Protein AF-A0A815GHF3-F1 (afdb_monomer_lite)

Foldseek 3Di:
DFDDDPDDFAAAPPPRDGGGWGADPVVRGIHDPVVVVVVVVVVVVVVVVVVVVVVVVVVVVVVCVVCVCPVPVNVVVVVLVVVLVVLVVVVVVVVVVVVVVVLVVLVVVLVVLVVVLVVVVVVCVVVVDDDPVNVVVSVVSVVVSVVCNVPPPPDDDDDDPDDPRDDDADDDDDPDDDDDDDDDDPDPDRPPPDDPPPPPDDDDDDDD

Organism: NCBI:txid392033

Sequence (208 aa):
MATITPNDRGKCFACNKEKLIYSCEGCSKKFCLKDLTEHRQQLSKQFEEIENDRNELHQTLVEQKQDLKKFSLIQQVDKWEEDSIQKIKQTAEECRQILIEHKNKHFIEIEKKLSQLTEQLKEIRQENEFNEIDLEQMKTTLATLAEELVQPPDIKIEQDSTSFINKISIFVSSASGDQAKDTPNIVGGRMQVTNIDSTQKWITKNEW

Structure (mmCIF, N/CA/C/O backbone):
data_AF-A0A815GHF3-F1
#
_entry.id   AF-A0A815GHF3-F1
#
loop_
_atom_site.group_PDB
_atom_site.id
_atom_site.type_symbol
_atom_site.label_atom_id
_atom_site.label_alt_id
_atom_site.label_comp_id
_atom_site.label_asym_id
_atom_site.label_entity_id
_atom_site.label_seq_id
_atom_site.pdbx_PDB_ins_code
_atom_site.Cartn_x
_atom_site.Cartn_y
_atom_site.Cartn_z
_atom_site.occupancy
_atom_site.B_iso_or_equiv
_atom_site.auth_seq_id
_atom_site.auth_comp_id
_atom_site.auth_asym_id
_atom_site.auth_atom_id
_atom_site.pdbx_PDB_model_num
ATOM 1 N N . MET A 1 1 ? 32.832 -2.916 -55.429 1.00 37.59 1 MET A N 1
ATOM 2 C CA . MET A 1 1 ? 33.999 -3.492 -56.135 1.00 37.59 1 MET A CA 1
ATOM 3 C C . MET A 1 1 ? 34.818 -2.334 -56.681 1.00 37.59 1 MET A C 1
ATOM 5 O O . MET A 1 1 ? 34.206 -1.402 -57.172 1.00 37.59 1 MET A O 1
ATOM 9 N N . ALA A 1 2 ? 36.146 -2.334 -56.541 1.00 36.69 2 ALA A N 1
ATOM 10 C CA . ALA A 1 2 ? 36.980 -1.243 -57.052 1.00 36.69 2 ALA A CA 1
ATOM 11 C C . ALA A 1 2 ? 37.165 -1.399 -58.569 1.00 36.69 2 ALA A C 1
ATOM 13 O O . ALA A 1 2 ? 37.797 -2.350 -59.023 1.00 36.69 2 ALA A O 1
ATOM 14 N N . THR A 1 3 ? 36.585 -0.495 -59.349 1.00 42.69 3 THR A N 1
ATOM 15 C CA . THR A 1 3 ? 36.800 -0.383 -60.794 1.00 42.69 3 THR A CA 1
ATOM 16 C C . THR A 1 3 ? 38.161 0.262 -61.060 1.00 42.69 3 THR A C 1
ATOM 18 O O . THR A 1 3 ? 38.497 1.307 -60.507 1.00 42.69 3 THR A O 1
ATOM 21 N N . ILE A 1 4 ? 38.977 -0.395 -61.888 1.00 49.16 4 ILE A N 1
ATOM 22 C CA . ILE A 1 4 ? 40.301 0.086 -62.290 1.00 49.16 4 ILE A CA 1
ATOM 23 C C . ILE A 1 4 ? 40.125 0.927 -63.556 1.00 49.16 4 ILE A C 1
ATOM 25 O O . ILE A 1 4 ? 39.904 0.378 -64.632 1.00 49.16 4 ILE A O 1
ATOM 29 N N . THR A 1 5 ? 40.258 2.246 -63.447 1.00 49.91 5 THR A N 1
ATOM 30 C CA . THR A 1 5 ? 40.578 3.110 -64.590 1.00 49.91 5 THR A CA 1
ATOM 31 C C . THR A 1 5 ? 42.071 3.441 -64.527 1.00 49.91 5 THR A C 1
ATOM 33 O O . THR A 1 5 ? 42.507 4.191 -63.652 1.00 49.91 5 THR A O 1
ATOM 36 N N . PRO A 1 6 ? 42.909 2.842 -65.391 1.00 53.69 6 PRO A N 1
ATOM 37 C CA . PRO A 1 6 ? 44.318 3.173 -65.427 1.00 53.69 6 PRO A CA 1
ATOM 38 C C . PRO A 1 6 ? 44.493 4.512 -66.150 1.00 53.69 6 PRO A C 1
ATOM 40 O O . PRO A 1 6 ? 44.015 4.674 -67.271 1.00 53.69 6 PRO A O 1
ATOM 43 N N . ASN A 1 7 ? 45.253 5.409 -65.512 1.00 54.56 7 ASN A N 1
ATOM 44 C CA . ASN A 1 7 ? 45.991 6.533 -66.107 1.00 54.56 7 ASN A CA 1
ATOM 45 C C . ASN A 1 7 ? 45.530 7.977 -65.809 1.00 54.56 7 ASN A C 1
ATOM 47 O O . ASN A 1 7 ? 45.616 8.824 -66.688 1.00 54.56 7 ASN A O 1
ATOM 51 N N . ASP A 1 8 ? 45.195 8.293 -64.554 1.00 61.72 8 ASP A N 1
ATOM 52 C CA . ASP A 1 8 ? 45.329 9.665 -64.037 1.00 61.72 8 ASP A CA 1
ATOM 53 C C . ASP A 1 8 ? 46.332 9.666 -62.880 1.00 61.72 8 ASP A C 1
ATOM 55 O O . ASP A 1 8 ? 46.066 9.146 -61.794 1.00 61.72 8 ASP A O 1
ATOM 59 N N . ARG A 1 9 ? 47.524 10.226 -63.102 1.00 69.94 9 ARG A N 1
ATOM 60 C CA . ARG A 1 9 ? 48.374 10.646 -61.983 1.00 69.94 9 ARG A CA 1
ATOM 61 C C . ARG A 1 9 ? 47.738 11.891 -61.378 1.00 69.94 9 ARG A C 1
ATOM 63 O O . ARG A 1 9 ? 47.349 12.800 -62.099 1.00 69.94 9 ARG A O 1
ATOM 70 N N . GLY A 1 10 ? 47.636 11.940 -60.059 1.00 80.12 10 GLY A N 1
ATOM 71 C CA . GLY A 1 10 ? 47.128 13.123 -59.381 1.00 80.12 10 GLY A CA 1
ATOM 72 C C . GLY A 1 10 ? 47.446 13.113 -57.897 1.00 80.12 10 GLY A C 1
ATOM 73 O O . GLY A 1 10 ? 48.124 12.218 -57.387 1.00 80.12 10 GLY A O 1
ATOM 74 N N . LYS A 1 11 ? 46.989 14.147 -57.193 1.00 88.19 11 LYS A N 1
ATOM 75 C CA . LYS A 1 11 ? 47.278 14.319 -55.767 1.00 88.19 11 LYS A CA 1
ATOM 76 C C . LYS A 1 11 ? 46.405 13.398 -54.918 1.00 88.19 11 LYS A C 1
ATOM 78 O O . LYS A 1 11 ? 45.182 13.402 -55.035 1.00 88.19 11 LYS A O 1
ATOM 83 N N . CYS A 1 12 ? 47.042 12.627 -54.040 1.00 90.38 12 CYS A N 1
ATOM 84 C CA . CYS A 1 12 ? 46.345 11.849 -53.019 1.00 90.38 12 CYS A CA 1
ATOM 85 C C . CYS A 1 12 ? 45.707 12.768 -51.965 1.00 90.38 12 CYS A C 1
ATOM 87 O O . CYS A 1 12 ? 46.387 13.642 -51.435 1.00 90.38 12 CYS A O 1
ATOM 89 N N . PHE A 1 13 ? 44.451 12.512 -51.588 1.00 90.31 13 PHE A N 1
ATOM 90 C CA . PHE A 1 13 ? 43.750 13.257 -50.537 1.00 90.31 13 PHE A CA 1
ATOM 91 C C . PHE A 1 13 ? 44.449 13.191 -49.165 1.00 90.31 13 PHE A C 1
ATOM 93 O O . PHE A 1 13 ? 44.455 14.179 -48.441 1.00 90.31 13 PHE A O 1
ATOM 100 N N . ALA A 1 14 ? 45.045 12.050 -48.802 1.00 90.69 14 ALA A N 1
ATOM 101 C CA . ALA A 1 14 ? 45.634 11.849 -47.475 1.00 90.69 14 ALA A CA 1
ATOM 102 C C . ALA A 1 14 ? 47.070 12.391 -47.356 1.00 90.69 14 ALA A C 1
ATOM 104 O O . ALA A 1 14 ? 47.380 13.110 -46.412 1.00 90.69 14 ALA A O 1
ATOM 105 N N . CYS A 1 15 ? 47.955 12.066 -48.308 1.00 91.69 15 CYS A N 1
ATOM 106 C CA . CYS A 1 15 ? 49.373 12.445 -48.226 1.00 91.69 15 CYS A CA 1
ATOM 107 C C . CYS A 1 15 ? 49.787 13.610 -49.141 1.00 91.69 15 CYS A C 1
ATOM 109 O O . CYS A 1 15 ? 50.952 14.006 -49.115 1.00 91.69 15 CYS A O 1
ATOM 111 N N . ASN A 1 16 ? 48.876 14.131 -49.975 1.00 88.44 16 ASN A N 1
ATOM 112 C CA . ASN A 1 16 ? 49.082 15.245 -50.915 1.00 88.44 16 ASN A CA 1
ATOM 113 C C . ASN A 1 16 ? 50.210 15.050 -51.954 1.00 88.44 16 ASN A C 1
ATOM 115 O O . ASN A 1 16 ? 50.622 15.993 -52.629 1.00 88.44 16 ASN A O 1
ATOM 119 N N . LYS A 1 17 ? 50.721 13.821 -52.101 1.00 88.19 17 LYS A N 1
ATOM 120 C CA . LYS A 1 17 ? 51.753 13.469 -53.087 1.00 88.19 17 LYS A CA 1
ATOM 121 C C . LYS A 1 17 ? 51.110 13.0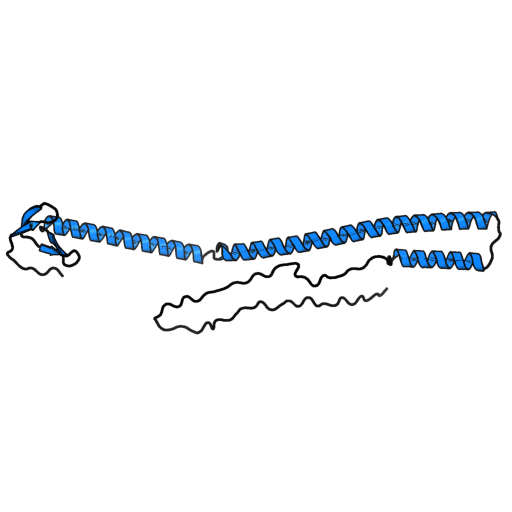87 -54.415 1.00 88.19 17 LYS A C 1
ATOM 123 O O . LYS A 1 17 ? 50.071 12.426 -54.435 1.00 88.19 17 LYS A O 1
ATOM 128 N N . GLU A 1 18 ? 51.761 13.467 -55.507 1.00 85.94 18 GLU A N 1
ATOM 129 C CA . GLU A 1 18 ? 51.344 13.119 -56.861 1.00 85.94 18 GLU A CA 1
ATOM 130 C C . GLU A 1 18 ? 51.757 11.683 -57.195 1.00 85.94 18 GLU A C 1
ATOM 132 O O . GLU A 1 18 ? 52.941 11.341 -57.207 1.00 85.94 18 GLU A O 1
ATOM 137 N N . LYS A 1 19 ? 50.765 10.809 -57.366 1.00 85.69 19 LYS A N 1
ATOM 138 C CA . LYS A 1 19 ? 50.938 9.362 -57.549 1.00 85.69 19 LYS A CA 1
ATOM 139 C C . LYS A 1 19 ? 49.813 8.809 -58.423 1.00 85.69 19 LYS A C 1
ATOM 141 O O . LYS A 1 19 ? 48.901 9.536 -58.807 1.00 85.69 19 LYS A O 1
ATOM 146 N N . LEU A 1 20 ? 49.860 7.508 -58.708 1.00 86.06 20 LEU A N 1
ATOM 147 C CA . LEU A 1 20 ? 48.687 6.793 -59.203 1.00 86.06 20 LEU A CA 1
ATOM 148 C C . LEU A 1 20 ? 47.592 6.832 -58.127 1.00 86.06 20 LEU A C 1
ATOM 150 O O . LEU A 1 20 ? 47.840 6.440 -56.979 1.00 86.06 20 LEU A O 1
ATOM 154 N N . ILE A 1 21 ? 46.420 7.337 -58.502 1.00 88.00 21 ILE A N 1
ATOM 155 C CA . ILE A 1 21 ? 45.286 7.532 -57.602 1.00 88.00 21 ILE A CA 1
ATOM 156 C C . ILE A 1 21 ? 44.130 6.598 -57.944 1.00 88.00 21 ILE A C 1
ATOM 158 O O . ILE A 1 21 ? 43.898 6.256 -59.097 1.00 88.00 21 ILE A O 1
ATOM 162 N N . TYR A 1 22 ? 43.390 6.229 -56.909 1.00 86.94 22 TYR A N 1
ATOM 163 C CA . TYR A 1 22 ? 42.218 5.370 -56.944 1.00 86.94 22 TYR A CA 1
ATOM 164 C C . TYR A 1 22 ? 41.067 6.103 -56.258 1.00 86.94 22 TYR A C 1
ATOM 166 O O . TYR A 1 22 ? 41.265 6.711 -55.202 1.00 86.94 22 TYR A O 1
ATOM 174 N N . SER A 1 23 ? 39.872 6.066 -56.836 1.00 86.62 23 SER A N 1
ATOM 175 C CA . SER A 1 23 ? 38.677 6.681 -56.254 1.00 86.62 23 SER A CA 1
ATOM 176 C C . SER A 1 23 ? 37.970 5.730 -55.293 1.00 86.62 23 SER A C 1
ATOM 178 O O . SER A 1 23 ? 37.685 4.585 -55.637 1.00 86.62 23 SER A O 1
ATOM 180 N N . CYS A 1 24 ? 37.640 6.223 -54.102 1.00 90.19 24 CYS A N 1
ATOM 181 C CA . CYS A 1 24 ? 36.675 5.585 -53.216 1.00 90.19 24 CYS A CA 1
ATOM 182 C C . CYS A 1 24 ? 35.296 6.193 -53.486 1.00 90.19 24 CYS A C 1
ATOM 184 O O . CYS A 1 24 ? 35.089 7.373 -53.210 1.00 90.19 24 CYS A O 1
ATOM 186 N N . GLU A 1 25 ? 34.358 5.404 -54.008 1.00 88.81 25 GLU A N 1
ATOM 187 C CA . GLU A 1 25 ? 32.991 5.867 -54.298 1.00 88.81 25 GLU A CA 1
ATOM 188 C C . GLU A 1 25 ? 32.247 6.278 -53.019 1.00 88.81 25 GLU A C 1
ATOM 190 O O . GLU A 1 25 ? 31.563 7.297 -53.003 1.00 88.81 25 GLU A O 1
ATOM 195 N N . GLY A 1 26 ? 32.463 5.554 -51.913 1.00 88.44 26 GLY A N 1
ATOM 196 C CA . GLY A 1 26 ? 31.756 5.789 -50.649 1.00 88.44 26 GLY A CA 1
ATOM 197 C C . GLY A 1 26 ? 32.031 7.154 -50.011 1.00 88.44 26 GLY A C 1
ATOM 198 O O . GLY A 1 26 ? 31.123 7.758 -49.455 1.00 88.44 26 GLY A O 1
ATOM 199 N N . CYS A 1 27 ? 33.260 7.675 -50.111 1.00 90.75 27 CYS A N 1
ATOM 200 C CA . CYS A 1 27 ? 33.592 9.017 -49.613 1.00 90.75 27 CYS A CA 1
ATOM 201 C C . CYS A 1 27 ? 33.931 10.025 -50.721 1.00 90.75 27 CYS A C 1
ATOM 203 O O . CYS A 1 27 ? 34.321 11.151 -50.417 1.00 90.75 27 CYS A O 1
ATOM 205 N N . SER A 1 28 ? 33.807 9.625 -51.994 1.00 90.69 28 SER A N 1
ATOM 206 C CA . SER A 1 28 ? 34.117 10.426 -53.190 1.00 90.69 28 SER A CA 1
ATOM 207 C C . SER A 1 28 ? 35.530 11.043 -53.216 1.00 90.69 28 SER A C 1
ATOM 209 O O . SER A 1 28 ? 35.778 12.033 -53.905 1.00 90.69 28 SER A O 1
ATOM 211 N N . LYS A 1 29 ? 36.488 10.465 -52.480 1.00 90.06 29 LYS A N 1
ATOM 212 C CA . LYS A 1 29 ? 37.885 10.934 -52.393 1.00 90.06 29 LYS A CA 1
ATOM 213 C C . LYS A 1 29 ? 38.823 10.049 -53.210 1.00 90.06 29 LYS A C 1
ATOM 215 O O . LYS A 1 29 ? 38.569 8.859 -53.400 1.00 90.06 29 LYS A O 1
ATOM 220 N N . LYS A 1 30 ? 39.937 10.630 -53.671 1.00 91.06 30 LYS A N 1
ATOM 221 C CA . LYS A 1 30 ? 40.984 9.929 -54.431 1.00 91.06 30 LYS A CA 1
ATOM 222 C C . LYS A 1 30 ? 42.228 9.698 -53.564 1.00 91.06 30 LYS A C 1
ATOM 224 O O . LYS A 1 30 ? 42.745 10.639 -52.962 1.00 91.06 30 LYS A O 1
ATOM 229 N N . PHE A 1 31 ? 42.730 8.468 -53.519 1.00 91.25 31 PHE A N 1
ATOM 230 C CA . PHE A 1 31 ? 43.847 8.051 -52.664 1.00 91.25 31 PHE A CA 1
ATOM 231 C C . PHE A 1 31 ? 44.943 7.348 -53.464 1.00 91.25 31 PHE A C 1
ATOM 233 O O . PHE A 1 31 ? 44.660 6.704 -54.468 1.00 91.25 31 PHE A O 1
ATOM 240 N N . CYS A 1 32 ? 46.194 7.405 -53.003 1.00 92.69 32 CYS A N 1
ATOM 241 C CA . CYS A 1 32 ? 47.208 6.461 -53.476 1.00 92.69 32 CYS A CA 1
ATOM 242 C C . CYS A 1 32 ? 46.966 5.072 -52.856 1.00 92.69 32 CYS A C 1
ATOM 244 O O . CYS A 1 32 ? 46.301 4.967 -51.829 1.00 92.69 32 CYS A O 1
ATOM 246 N N . LEU A 1 33 ? 47.521 4.005 -53.441 1.00 89.19 33 LEU A N 1
ATOM 247 C CA . LEU A 1 33 ? 47.250 2.621 -53.009 1.00 89.19 33 LEU A CA 1
ATOM 248 C C . LEU A 1 33 ? 47.473 2.376 -51.501 1.00 89.19 33 LEU A C 1
ATOM 250 O O . LEU A 1 33 ? 46.677 1.687 -50.864 1.00 89.19 33 LEU A O 1
ATOM 254 N N . LYS A 1 34 ? 48.533 2.963 -50.924 1.00 92.44 34 LYS A N 1
ATOM 255 C CA . LYS A 1 34 ? 48.845 2.850 -49.489 1.00 92.44 34 LYS A CA 1
ATOM 256 C C . LYS A 1 34 ? 47.739 3.471 -48.635 1.00 92.44 34 LYS A C 1
ATOM 258 O O . LYS A 1 34 ? 47.156 2.790 -47.801 1.00 92.44 34 LYS A O 1
ATOM 263 N N . ASP A 1 35 ? 47.411 4.730 -48.906 1.00 92.12 35 ASP A N 1
ATOM 264 C CA . ASP A 1 35 ? 46.433 5.479 -48.113 1.00 92.12 35 ASP A CA 1
ATOM 265 C C . ASP A 1 35 ? 45.001 4.959 -48.340 1.00 92.12 35 ASP A C 1
ATOM 267 O O . ASP A 1 35 ? 44.169 5.034 -47.442 1.00 92.12 35 ASP A O 1
ATOM 271 N N . LEU A 1 36 ? 44.707 4.373 -49.511 1.00 90.75 36 LEU A N 1
ATOM 272 C CA . LEU A 1 36 ? 43.450 3.654 -49.752 1.00 90.75 36 LEU A CA 1
ATOM 273 C C . LEU A 1 36 ? 43.338 2.406 -48.864 1.00 90.75 36 LEU A C 1
ATOM 275 O O . LEU A 1 36 ? 42.264 2.101 -48.349 1.00 90.75 36 LEU A O 1
ATOM 279 N N . THR A 1 37 ? 44.446 1.684 -48.690 1.00 92.25 37 THR A N 1
ATOM 280 C CA . THR A 1 37 ? 44.506 0.499 -47.826 1.00 92.25 37 THR A CA 1
ATOM 281 C C . THR A 1 37 ? 44.316 0.894 -46.364 1.00 92.25 37 THR A C 1
ATOM 283 O O . THR A 1 37 ? 43.510 0.276 -45.675 1.00 92.25 37 THR A O 1
ATOM 286 N N . GLU A 1 38 ? 44.973 1.967 -45.914 1.00 94.38 38 GLU A N 1
ATOM 287 C CA . GLU A 1 38 ? 44.778 2.527 -44.569 1.00 94.38 38 GLU A CA 1
ATOM 288 C C . GLU A 1 38 ? 43.333 3.015 -44.363 1.00 94.38 38 GLU A C 1
ATOM 290 O O . GLU A 1 38 ? 42.716 2.705 -43.347 1.00 94.38 38 GLU A O 1
ATOM 295 N N . HIS A 1 39 ? 42.737 3.690 -45.354 1.00 92.75 39 HIS A N 1
ATOM 296 C CA . HIS A 1 39 ? 41.325 4.085 -45.319 1.00 92.75 39 HIS A CA 1
ATOM 297 C C . HIS A 1 39 ? 40.394 2.876 -45.147 1.00 92.75 39 HIS A C 1
ATOM 299 O O . HIS A 1 39 ? 39.489 2.905 -44.315 1.00 92.75 39 HIS A O 1
ATOM 305 N N . ARG A 1 40 ? 40.637 1.786 -45.886 1.00 92.25 40 ARG A N 1
ATOM 306 C CA . ARG A 1 40 ? 39.865 0.543 -45.757 1.00 92.25 40 ARG A CA 1
ATOM 307 C C . ARG A 1 40 ? 40.065 -0.131 -44.398 1.00 92.25 40 ARG A C 1
ATOM 309 O O . ARG A 1 40 ? 39.103 -0.651 -43.846 1.00 92.25 40 ARG A O 1
ATOM 316 N N . GLN A 1 41 ? 41.280 -0.109 -43.851 1.00 95.38 41 GLN A N 1
ATOM 317 C CA . GLN A 1 41 ? 41.546 -0.606 -42.498 1.00 95.38 41 GLN A CA 1
ATOM 318 C C . GLN A 1 41 ? 40.785 0.205 -41.445 1.00 95.38 41 GLN A C 1
ATOM 320 O O . GLN A 1 41 ? 40.221 -0.382 -40.528 1.00 95.38 41 GLN A O 1
ATOM 325 N N . GLN A 1 42 ? 40.706 1.530 -41.595 1.00 95.06 42 GLN A N 1
ATOM 326 C CA . GLN A 1 42 ? 39.917 2.368 -40.694 1.00 95.06 42 GLN A CA 1
ATOM 327 C C . GLN A 1 42 ? 38.419 2.039 -40.761 1.00 95.06 42 GLN A C 1
ATOM 329 O O . GLN A 1 42 ? 37.768 1.985 -39.724 1.00 95.06 42 GLN A O 1
ATOM 334 N N . LEU A 1 43 ? 37.881 1.775 -41.957 1.00 94.56 43 LEU A N 1
ATOM 335 C CA . LEU A 1 43 ? 36.495 1.318 -42.113 1.00 94.56 43 LEU A CA 1
ATOM 336 C C . LEU A 1 43 ? 36.259 -0.050 -41.455 1.00 94.56 43 LEU A C 1
ATOM 338 O O . LEU A 1 43 ? 35.213 -0.249 -40.851 1.00 94.56 43 LEU A O 1
ATOM 342 N N . SER A 1 44 ? 37.227 -0.972 -41.533 1.00 95.31 44 SER A N 1
ATOM 343 C CA . SER A 1 44 ? 37.152 -2.268 -40.836 1.00 95.31 44 SER A CA 1
ATOM 344 C C . SER A 1 44 ? 37.052 -2.081 -39.324 1.00 95.31 44 SER A C 1
ATOM 346 O O . SER A 1 44 ? 36.179 -2.666 -38.699 1.00 95.31 44 SER A O 1
ATOM 348 N N . LYS A 1 45 ? 37.883 -1.200 -38.753 1.00 96.75 45 LYS A N 1
ATOM 349 C CA . LYS A 1 45 ? 37.842 -0.886 -37.317 1.00 96.75 45 LYS A CA 1
ATOM 350 C C . LYS A 1 45 ? 36.499 -0.298 -36.891 1.00 96.75 45 LYS A C 1
ATOM 352 O O . LYS A 1 45 ? 35.937 -0.740 -35.902 1.00 96.75 45 LYS A O 1
ATOM 357 N N . GLN A 1 46 ? 35.958 0.647 -37.662 1.00 96.38 46 GLN A N 1
ATOM 358 C CA . GLN A 1 46 ? 34.630 1.212 -37.385 1.00 96.38 46 GLN A CA 1
ATOM 359 C C . GLN A 1 46 ? 33.525 0.151 -37.452 1.00 96.38 46 GLN A C 1
ATOM 361 O O . GLN A 1 46 ? 32.554 0.217 -36.709 1.00 96.38 46 GLN A O 1
ATOM 366 N N . PHE A 1 47 ? 33.653 -0.829 -38.345 1.00 95.88 47 PHE A N 1
ATOM 367 C CA . PHE A 1 47 ? 32.695 -1.926 -38.425 1.00 95.88 47 PHE A CA 1
ATOM 368 C C . PHE A 1 47 ? 32.787 -2.854 -37.206 1.00 95.88 47 PHE A C 1
ATOM 370 O O . PHE A 1 47 ? 31.759 -3.194 -36.632 1.00 95.88 47 PHE A O 1
ATOM 377 N N . GLU A 1 48 ? 34.001 -3.197 -36.769 1.00 97.69 48 GLU A N 1
ATOM 378 C CA . GLU A 1 48 ? 34.235 -3.964 -35.536 1.00 97.69 48 GLU A CA 1
ATOM 379 C C . GLU A 1 48 ? 33.690 -3.230 -34.294 1.00 97.69 48 GLU A C 1
ATOM 381 O O . GLU A 1 48 ? 33.104 -3.856 -33.413 1.00 97.69 48 GLU A O 1
ATOM 386 N N . GLU A 1 49 ? 33.821 -1.899 -34.231 1.00 97.31 49 GLU A N 1
ATOM 387 C CA . GLU A 1 49 ? 33.198 -1.065 -33.189 1.00 97.31 49 GLU A CA 1
ATOM 388 C C . GLU A 1 49 ? 31.667 -1.216 -33.194 1.00 97.31 49 GLU A C 1
ATOM 390 O O . GLU A 1 49 ? 31.082 -1.508 -32.155 1.00 97.31 49 GLU A O 1
ATOM 395 N N . ILE A 1 50 ? 31.021 -1.142 -34.365 1.00 97.19 50 ILE A N 1
ATOM 396 C CA . ILE A 1 50 ? 29.567 -1.356 -34.494 1.00 97.19 50 ILE A CA 1
ATOM 397 C C . ILE A 1 50 ? 29.161 -2.773 -34.055 1.00 97.19 50 ILE A C 1
ATOM 399 O O . ILE A 1 50 ? 28.115 -2.957 -33.426 1.00 97.19 50 ILE A O 1
ATOM 403 N N . GLU A 1 51 ? 29.957 -3.795 -34.380 1.00 97.81 51 GLU A N 1
ATOM 404 C CA . GLU A 1 51 ? 29.697 -5.169 -33.934 1.00 97.81 51 GLU A CA 1
ATOM 405 C C . GLU A 1 51 ? 29.776 -5.298 -32.409 1.00 97.81 51 GLU A C 1
ATOM 407 O O . GLU A 1 51 ? 28.934 -5.975 -31.809 1.00 97.81 51 GLU A O 1
ATOM 412 N N . ASN A 1 52 ? 30.741 -4.623 -31.783 1.00 97.50 52 ASN A N 1
ATOM 413 C CA . ASN A 1 52 ? 30.886 -4.584 -30.332 1.00 97.50 52 ASN A CA 1
ATOM 414 C C . ASN A 1 52 ? 29.721 -3.845 -29.664 1.00 97.50 52 ASN A C 1
ATOM 416 O O . ASN A 1 52 ? 29.104 -4.415 -28.762 1.00 97.50 52 ASN A O 1
ATOM 420 N N . ASP A 1 53 ? 29.342 -2.664 -30.160 1.00 96.62 53 ASP A N 1
ATOM 421 C CA . ASP A 1 53 ? 28.192 -1.897 -29.660 1.00 96.62 53 ASP A CA 1
ATOM 422 C C . ASP A 1 53 ? 26.899 -2.727 -29.734 1.00 96.62 53 ASP A C 1
ATOM 424 O O . ASP A 1 53 ? 26.092 -2.773 -28.801 1.00 96.62 53 ASP A O 1
ATOM 428 N N . ARG A 1 54 ? 26.708 -3.460 -30.839 1.00 97.56 54 ARG A N 1
ATOM 429 C CA . ARG A 1 54 ? 25.573 -4.376 -31.012 1.00 97.56 54 ARG A CA 1
ATOM 430 C C . ARG A 1 54 ? 25.594 -5.508 -29.982 1.00 97.56 54 ARG A C 1
ATOM 432 O O . ARG A 1 54 ? 24.535 -5.887 -29.474 1.00 97.56 54 ARG A O 1
ATOM 439 N N . ASN A 1 55 ? 26.764 -6.081 -29.702 1.00 96.81 55 ASN A N 1
ATOM 440 C CA . ASN A 1 55 ? 26.916 -7.149 -28.713 1.00 96.81 55 ASN A CA 1
ATOM 441 C C . ASN A 1 55 ? 26.602 -6.646 -27.299 1.00 96.81 55 ASN A C 1
ATOM 443 O O . ASN A 1 55 ? 25.870 -7.319 -26.573 1.00 96.81 55 ASN A O 1
ATOM 447 N N . GLU A 1 56 ? 27.087 -5.459 -26.934 1.00 96.75 56 GLU A N 1
ATOM 448 C CA . GLU A 1 56 ? 26.812 -4.821 -25.643 1.00 96.75 56 GLU A CA 1
ATOM 449 C C . GLU A 1 56 ? 25.317 -4.519 -25.469 1.00 96.75 56 GLU A C 1
ATOM 451 O O . GLU A 1 56 ? 24.717 -4.856 -24.441 1.00 96.75 56 GLU A O 1
ATOM 456 N N . LEU A 1 57 ? 24.673 -3.976 -26.507 1.00 95.69 57 LEU A N 1
ATOM 457 C CA . LEU A 1 57 ? 23.233 -3.727 -26.494 1.00 95.69 57 LEU A CA 1
ATOM 458 C C . LEU A 1 57 ? 22.434 -5.029 -26.344 1.00 95.69 57 LEU A C 1
ATOM 460 O O . LEU A 1 57 ? 21.469 -5.089 -25.578 1.00 95.69 57 LEU A O 1
ATOM 464 N N . HIS A 1 58 ? 22.829 -6.086 -27.056 1.00 94.44 58 HIS A N 1
ATOM 465 C CA . HIS A 1 58 ? 22.183 -7.391 -26.944 1.00 94.44 58 HIS A CA 1
ATOM 466 C C . HIS A 1 58 ? 22.349 -7.989 -25.541 1.00 94.44 58 HIS A C 1
ATOM 468 O O . HIS A 1 58 ? 21.389 -8.525 -24.989 1.00 94.44 58 HIS A O 1
ATOM 474 N N . GLN A 1 59 ? 23.538 -7.877 -24.950 1.00 93.00 59 GLN A N 1
ATOM 475 C CA . GLN A 1 59 ? 23.794 -8.331 -23.587 1.00 93.00 59 GLN A CA 1
ATOM 476 C C . GLN A 1 59 ? 22.913 -7.576 -22.581 1.00 93.00 59 GLN A C 1
ATOM 478 O O . GLN A 1 59 ? 22.200 -8.205 -21.799 1.00 93.00 59 GLN A O 1
ATOM 483 N N . THR A 1 60 ? 22.852 -6.246 -22.689 1.00 89.19 60 THR A N 1
ATOM 484 C CA . THR A 1 60 ? 21.972 -5.398 -21.867 1.00 89.19 60 THR A CA 1
ATOM 485 C C . THR A 1 60 ? 20.503 -5.813 -21.998 1.00 89.19 60 THR A C 1
ATOM 487 O O . THR A 1 60 ? 19.782 -5.910 -21.005 1.00 89.19 60 THR A O 1
ATOM 490 N N . LEU A 1 61 ? 20.042 -6.109 -23.218 1.00 89.75 61 LEU A N 1
ATOM 491 C CA . LEU A 1 61 ? 18.679 -6.584 -23.463 1.00 89.75 61 LEU A CA 1
ATOM 492 C C . LEU A 1 61 ? 18.399 -7.927 -22.771 1.00 89.75 61 LEU A C 1
ATOM 494 O O . LEU A 1 61 ? 17.317 -8.116 -22.215 1.00 89.75 61 LEU A O 1
ATOM 498 N N . VAL A 1 62 ? 19.342 -8.871 -22.826 1.00 90.44 62 VAL A N 1
ATOM 499 C CA . VAL A 1 62 ? 19.209 -10.178 -22.161 1.00 90.44 62 VAL A CA 1
ATOM 500 C C . VAL A 1 62 ? 19.127 -10.001 -20.647 1.00 90.44 62 VAL A C 1
ATOM 502 O O . VAL A 1 62 ? 18.238 -10.577 -20.022 1.00 90.44 62 VAL A O 1
ATOM 505 N N . GLU A 1 63 ? 19.987 -9.168 -20.066 1.00 86.81 63 GLU A N 1
ATOM 506 C CA . GLU A 1 63 ? 19.994 -8.879 -18.628 1.00 86.81 63 GLU A CA 1
ATOM 507 C C . GLU A 1 63 ? 18.690 -8.217 -18.167 1.00 86.81 63 GLU A C 1
ATOM 509 O O . GLU A 1 63 ? 18.090 -8.646 -17.181 1.00 86.81 63 GLU A O 1
ATOM 514 N N . GLN A 1 64 ? 18.185 -7.231 -18.915 1.00 83.38 64 GLN A N 1
ATOM 515 C CA . GLN A 1 64 ? 16.905 -6.588 -18.600 1.00 83.38 64 GLN A CA 1
ATOM 516 C C . GLN A 1 64 ? 15.713 -7.548 -18.716 1.00 83.38 64 GLN A C 1
ATOM 518 O O . GLN A 1 64 ? 14.766 -7.449 -17.937 1.00 83.38 64 GLN A O 1
ATOM 523 N N . LYS A 1 65 ? 15.749 -8.506 -19.651 1.00 83.31 65 LYS A N 1
ATOM 524 C CA . LYS A 1 65 ? 14.710 -9.544 -19.774 1.00 83.31 65 LYS A CA 1
ATOM 525 C C . LYS A 1 65 ? 14.702 -10.525 -18.604 1.00 83.31 65 LYS A C 1
ATOM 527 O O . LYS A 1 65 ? 13.641 -11.055 -18.284 1.00 83.31 65 LYS A O 1
ATOM 532 N N . GLN A 1 66 ? 15.857 -10.797 -17.998 1.00 83.06 66 GLN A N 1
ATOM 533 C CA . GLN A 1 66 ? 15.960 -11.735 -16.877 1.00 83.06 66 GLN A CA 1
ATOM 534 C C . GLN A 1 66 ? 15.318 -11.192 -15.597 1.00 83.06 66 GLN A C 1
ATOM 536 O O . GLN A 1 66 ? 14.816 -11.979 -14.797 1.00 83.06 66 GLN A O 1
ATOM 541 N N . ASP A 1 67 ? 15.290 -9.870 -15.413 1.00 77.44 67 ASP A N 1
ATOM 542 C CA . ASP A 1 67 ? 14.753 -9.241 -14.207 1.00 77.44 67 ASP A CA 1
ATOM 543 C C . ASP A 1 67 ? 13.798 -8.090 -14.535 1.00 77.44 67 ASP A C 1
ATOM 545 O O . ASP A 1 67 ? 14.074 -6.911 -14.301 1.00 77.44 67 ASP A O 1
ATOM 549 N N . LEU A 1 68 ? 12.622 -8.452 -15.053 1.00 76.31 68 LEU A N 1
ATOM 550 C CA . LEU A 1 68 ? 11.551 -7.494 -15.332 1.00 76.31 68 LEU A CA 1
ATOM 551 C C . LEU A 1 68 ? 11.121 -6.720 -14.078 1.00 76.31 68 LEU A C 1
ATOM 553 O O . LEU A 1 68 ? 10.629 -5.605 -14.208 1.00 76.31 68 LEU A O 1
ATOM 557 N N . LYS A 1 69 ? 11.340 -7.257 -12.869 1.00 70.00 69 LYS A N 1
ATOM 558 C CA . LYS A 1 69 ? 10.990 -6.586 -11.607 1.00 70.00 69 LYS A CA 1
ATOM 559 C C . LYS A 1 69 ? 11.859 -5.360 -11.321 1.00 70.00 69 LYS A C 1
ATOM 561 O O . LYS A 1 69 ? 11.421 -4.461 -10.611 1.00 70.00 69 LYS A O 1
ATOM 566 N N . LYS A 1 70 ? 13.057 -5.267 -11.909 1.00 71.44 70 LYS A N 1
ATOM 567 C CA . LYS A 1 70 ? 13.870 -4.036 -11.880 1.00 71.44 70 LYS A CA 1
ATOM 568 C C . LYS A 1 70 ? 13.327 -2.932 -12.776 1.00 71.44 70 LYS A C 1
ATOM 570 O O . LYS A 1 70 ? 13.830 -1.809 -12.729 1.00 71.44 70 LYS A O 1
ATOM 575 N N . PHE A 1 71 ? 12.329 -3.221 -13.607 1.00 80.00 71 PHE A N 1
ATOM 576 C CA . PHE A 1 71 ? 11.730 -2.202 -14.442 1.00 80.00 71 PHE A CA 1
ATOM 577 C C . PHE A 1 71 ? 11.106 -1.118 -13.560 1.00 80.00 71 PHE A C 1
ATOM 579 O O . PHE A 1 71 ? 10.236 -1.392 -12.735 1.00 80.00 71 PHE A O 1
ATOM 586 N N . SER A 1 72 ? 11.552 0.126 -13.747 1.00 84.62 72 SER A N 1
ATOM 587 C CA . SER A 1 72 ? 11.180 1.271 -12.906 1.00 84.62 72 SER A CA 1
ATOM 588 C C . SER A 1 72 ? 9.666 1.430 -12.725 1.00 84.62 72 SER A C 1
ATOM 590 O O . SER A 1 72 ? 9.220 1.818 -11.648 1.00 84.62 72 SER A O 1
ATOM 592 N N . LEU A 1 73 ? 8.863 1.115 -13.749 1.00 88.44 73 LEU A N 1
ATOM 593 C CA . LEU A 1 73 ? 7.408 1.207 -13.629 1.00 88.44 73 LEU A CA 1
ATOM 594 C C . LEU A 1 73 ? 6.835 0.148 -12.680 1.00 88.44 73 LEU A C 1
ATOM 596 O O . LEU A 1 73 ? 5.900 0.469 -11.960 1.00 88.44 73 LEU A O 1
ATOM 600 N N . ILE A 1 74 ? 7.398 -1.067 -12.626 1.00 89.19 74 ILE A N 1
ATOM 601 C CA . ILE A 1 74 ? 6.958 -2.100 -11.671 1.00 89.19 74 ILE A CA 1
ATOM 602 C C . ILE A 1 74 ? 7.251 -1.644 -10.243 1.00 89.19 74 ILE A C 1
ATOM 604 O O . ILE A 1 74 ? 6.354 -1.657 -9.412 1.00 89.19 74 ILE A O 1
ATOM 608 N N . GLN A 1 75 ? 8.446 -1.108 -9.990 1.00 89.50 75 GLN A N 1
ATOM 609 C CA . GLN A 1 75 ? 8.796 -0.563 -8.674 1.00 89.50 75 GLN A CA 1
ATOM 610 C C . GLN A 1 75 ? 7.865 0.577 -8.231 1.00 89.50 75 GLN A C 1
ATOM 612 O O . GLN A 1 75 ? 7.607 0.740 -7.042 1.00 89.50 75 GLN A O 1
ATOM 617 N N . GLN A 1 76 ? 7.342 1.373 -9.170 1.00 91.00 76 GLN A N 1
ATOM 618 C CA . GLN A 1 76 ? 6.339 2.397 -8.859 1.00 91.00 76 GLN A CA 1
ATOM 619 C C . GLN A 1 76 ? 4.983 1.791 -8.476 1.00 91.00 76 GLN A C 1
ATOM 621 O O . GLN A 1 76 ? 4.318 2.337 -7.598 1.00 91.00 76 GLN A O 1
ATOM 626 N N . VAL A 1 77 ? 4.582 0.677 -9.103 1.00 92.94 77 VAL A N 1
ATOM 627 C CA . VAL A 1 77 ? 3.382 -0.074 -8.698 1.00 92.94 77 VAL A CA 1
ATOM 628 C C . VAL A 1 77 ? 3.571 -0.655 -7.300 1.00 92.94 77 VAL A C 1
ATOM 630 O O . VAL A 1 77 ? 2.724 -0.416 -6.444 1.00 92.94 77 VAL A O 1
ATOM 633 N N . ASP A 1 78 ? 4.695 -1.334 -7.061 1.00 93.12 78 ASP A N 1
ATOM 634 C CA . ASP A 1 78 ? 5.010 -1.964 -5.773 1.00 93.12 78 ASP A CA 1
ATOM 635 C C . ASP A 1 78 ? 5.022 -0.924 -4.645 1.00 93.12 78 ASP A C 1
ATOM 637 O O . ASP A 1 78 ? 4.404 -1.110 -3.599 1.00 93.12 78 ASP A O 1
ATOM 641 N N . LYS A 1 79 ? 5.661 0.228 -4.883 1.00 94.00 79 LYS A N 1
ATOM 642 C CA . LYS A 1 79 ? 5.684 1.329 -3.918 1.00 94.00 79 LYS A CA 1
ATOM 643 C C . LYS A 1 79 ? 4.286 1.878 -3.638 1.00 94.00 79 LYS A C 1
ATOM 645 O O . LYS A 1 79 ? 3.941 2.117 -2.486 1.00 94.00 79 LYS A O 1
ATOM 650 N N . TRP A 1 80 ? 3.477 2.088 -4.677 1.00 95.69 80 TRP A N 1
ATOM 651 C CA . TRP A 1 80 ? 2.105 2.553 -4.489 1.00 95.69 80 TRP A CA 1
ATOM 652 C C . TRP A 1 80 ? 1.263 1.550 -3.689 1.00 95.69 80 TRP A C 1
ATOM 654 O O . TRP A 1 80 ? 0.448 1.967 -2.863 1.00 95.69 80 TRP A O 1
ATOM 664 N N . GLU A 1 81 ? 1.450 0.248 -3.912 1.00 95.81 81 GLU A N 1
ATOM 665 C CA . GLU A 1 81 ? 0.783 -0.809 -3.150 1.00 95.81 81 GLU A CA 1
ATOM 666 C C . GLU A 1 81 ? 1.183 -0.760 -1.670 1.00 95.81 81 GLU A C 1
ATOM 668 O O . GLU A 1 81 ? 0.309 -0.708 -0.800 1.00 95.81 81 GLU A O 1
ATOM 673 N N . GLU A 1 82 ? 2.486 -0.710 -1.385 1.00 97.00 82 GLU A N 1
ATOM 674 C CA . GLU A 1 82 ? 3.018 -0.647 -0.022 1.00 97.00 82 GLU A CA 1
ATOM 675 C C . GLU A 1 82 ? 2.518 0.597 0.727 1.00 97.00 82 GLU A C 1
ATOM 677 O O . GLU A 1 82 ? 1.929 0.474 1.807 1.00 97.00 82 GLU A O 1
ATOM 682 N N . ASP A 1 83 ? 2.648 1.777 0.111 1.00 96.00 83 ASP A N 1
ATOM 683 C CA . ASP A 1 83 ? 2.186 3.050 0.673 1.00 96.00 83 ASP A CA 1
ATOM 684 C C . ASP A 1 83 ? 0.668 3.011 0.956 1.00 96.00 83 ASP A C 1
ATOM 686 O O . ASP A 1 83 ? 0.196 3.477 1.999 1.00 96.00 83 ASP A O 1
ATOM 690 N N . SER A 1 84 ? -0.118 2.411 0.054 1.00 96.44 84 SER A N 1
ATOM 691 C CA . SER A 1 84 ? -1.576 2.290 0.199 1.00 96.44 84 SER A CA 1
ATOM 692 C C . SER A 1 84 ? -1.970 1.368 1.355 1.00 96.44 84 SER A C 1
ATOM 694 O O . SER A 1 84 ? -2.848 1.712 2.153 1.00 96.44 84 SER A O 1
ATOM 696 N N . ILE A 1 85 ? -1.312 0.213 1.485 1.00 96.88 85 ILE A N 1
ATOM 697 C CA . ILE A 1 85 ? -1.542 -0.728 2.590 1.00 96.88 85 ILE A CA 1
ATOM 698 C C . ILE A 1 85 ? -1.163 -0.085 3.923 1.00 96.88 85 ILE A C 1
ATOM 700 O O . ILE A 1 85 ? -1.910 -0.207 4.899 1.00 96.88 85 ILE A O 1
ATOM 704 N N . GLN A 1 86 ? -0.021 0.601 3.977 1.00 97.44 86 GLN A N 1
ATOM 705 C CA . GLN A 1 86 ? 0.425 1.282 5.186 1.00 97.44 86 GLN A CA 1
ATOM 706 C C . GLN A 1 86 ? -0.590 2.338 5.624 1.00 97.44 86 GLN A C 1
ATOM 708 O O . GLN A 1 86 ? -0.960 2.376 6.798 1.00 97.44 86 GLN A O 1
ATOM 713 N N . LYS A 1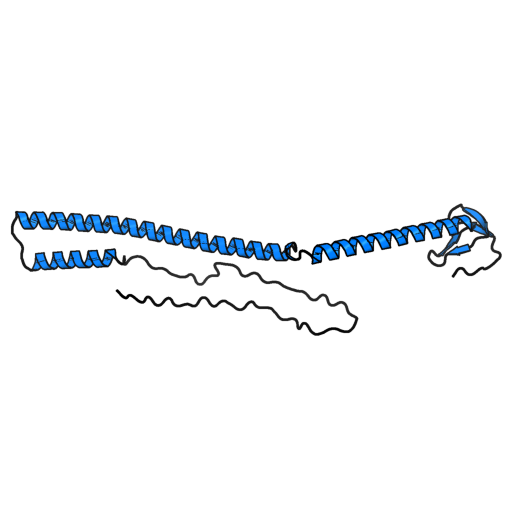 87 ? -1.107 3.129 4.679 1.00 96.19 87 LYS A N 1
ATOM 714 C CA . LYS A 1 87 ? -2.131 4.139 4.955 1.00 96.19 87 LYS A CA 1
ATOM 715 C C . LYS A 1 87 ? -3.402 3.528 5.556 1.00 96.19 87 LYS A C 1
ATOM 717 O O . LYS A 1 87 ? -3.904 4.032 6.556 1.00 96.19 87 LYS A O 1
ATOM 722 N N . ILE A 1 88 ? -3.895 2.413 5.002 1.00 95.88 88 ILE A N 1
ATOM 723 C CA . ILE A 1 88 ? -5.059 1.691 5.555 1.00 95.88 88 ILE A CA 1
ATOM 724 C C . ILE A 1 88 ? -4.780 1.224 6.982 1.00 95.88 88 ILE A C 1
ATOM 726 O O . ILE A 1 88 ? -5.608 1.418 7.870 1.00 95.88 88 ILE A O 1
ATOM 730 N N . LYS A 1 89 ? -3.622 0.593 7.206 1.00 97.75 89 LYS A N 1
ATOM 731 C CA . LYS A 1 89 ? -3.258 0.055 8.521 1.00 97.75 89 LYS A CA 1
ATOM 732 C C . LYS A 1 89 ? -3.168 1.155 9.570 1.00 97.75 89 LYS A C 1
ATOM 734 O O . LYS A 1 89 ? -3.695 0.968 10.662 1.00 97.75 89 LYS A O 1
ATOM 739 N N . GLN A 1 90 ? -2.541 2.276 9.225 1.00 97.50 90 GLN A N 1
ATOM 740 C CA . GLN A 1 90 ? -2.405 3.420 10.115 1.00 97.50 90 GLN A CA 1
ATOM 741 C C . GLN A 1 90 ? -3.775 3.981 10.506 1.00 97.50 90 GLN A C 1
ATOM 743 O O . GLN A 1 90 ? -4.077 4.056 11.692 1.00 97.50 90 GLN A O 1
ATOM 748 N N . THR A 1 91 ? -4.635 4.295 9.536 1.00 95.69 91 THR A N 1
ATOM 749 C CA . THR A 1 91 ? -5.965 4.848 9.833 1.00 95.69 91 THR A CA 1
ATOM 750 C C . THR A 1 91 ? -6.835 3.865 10.615 1.00 95.69 91 THR A C 1
ATOM 752 O O . THR A 1 91 ? -7.520 4.260 11.553 1.00 95.69 91 THR A O 1
ATOM 755 N N . ALA A 1 92 ? -6.778 2.567 10.300 1.00 95.88 92 ALA A N 1
ATOM 756 C CA . ALA A 1 92 ? -7.491 1.558 11.078 1.00 95.88 92 ALA A CA 1
ATOM 757 C C . ALA A 1 92 ? -7.014 1.512 12.538 1.00 95.88 92 ALA A C 1
ATOM 759 O O . ALA A 1 92 ? -7.828 1.325 13.439 1.00 95.88 92 ALA A O 1
ATOM 760 N N . GLU A 1 93 ? -5.713 1.678 12.776 1.00 97.88 93 GLU A N 1
ATOM 761 C CA . GLU A 1 93 ? -5.161 1.722 14.127 1.00 97.88 93 GLU A CA 1
ATOM 762 C C . GLU A 1 93 ? -5.575 2.987 14.878 1.00 97.88 93 GLU A C 1
ATOM 764 O O . GLU A 1 93 ? -6.034 2.892 16.011 1.00 97.88 93 GLU A O 1
ATOM 769 N N . GLU A 1 94 ? -5.529 4.150 14.230 1.00 96.12 94 GLU A N 1
ATOM 770 C CA . GLU A 1 94 ? -6.028 5.409 14.795 1.00 96.12 94 GLU A CA 1
ATOM 771 C C . GLU A 1 94 ? -7.504 5.284 15.215 1.00 96.12 94 GLU A C 1
ATOM 773 O O . GLU A 1 94 ? -7.861 5.624 16.344 1.00 96.12 94 GLU A O 1
ATOM 778 N N . CYS A 1 95 ? -8.358 4.699 14.365 1.00 95.19 95 CYS A N 1
ATOM 779 C CA . CYS A 1 95 ? -9.760 4.444 14.705 1.00 95.19 95 CYS A CA 1
ATOM 780 C C . CYS A 1 95 ? -9.920 3.493 15.903 1.00 95.19 95 CYS A C 1
ATOM 782 O O . CYS A 1 95 ? -10.770 3.729 16.764 1.00 95.19 95 CYS A O 1
ATOM 784 N N . ARG A 1 96 ? -9.116 2.422 15.983 1.00 96.00 96 ARG A N 1
ATOM 785 C CA . ARG A 1 96 ? -9.141 1.498 17.132 1.00 96.00 96 ARG A CA 1
ATOM 786 C C . ARG A 1 96 ? -8.747 2.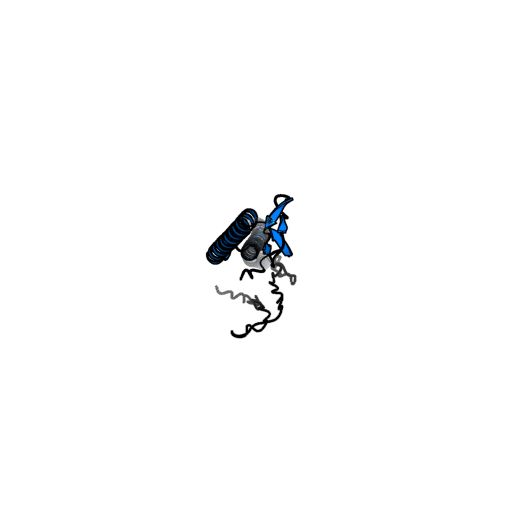201 18.421 1.00 96.00 96 ARG A C 1
ATOM 788 O O . ARG A 1 96 ? -9.412 1.986 19.430 1.00 96.00 96 ARG A O 1
ATOM 795 N N . GLN A 1 97 ? -7.716 3.042 18.391 1.00 96.81 97 GLN A N 1
ATOM 796 C CA . GLN A 1 97 ? -7.279 3.771 19.580 1.00 96.81 97 GLN A CA 1
ATOM 797 C C . GLN A 1 97 ? -8.355 4.739 20.072 1.00 96.81 97 GLN A C 1
ATOM 799 O O . GLN A 1 97 ? -8.682 4.726 21.256 1.00 96.81 97 GLN A O 1
ATOM 804 N N . ILE A 1 98 ? -9.008 5.476 19.167 1.00 94.12 98 ILE A N 1
ATOM 805 C CA . ILE A 1 98 ? -10.144 6.345 19.516 1.00 94.12 98 ILE A CA 1
ATOM 806 C C . ILE A 1 98 ? -11.276 5.540 20.177 1.00 94.12 98 ILE A C 1
ATOM 808 O O . ILE A 1 98 ? -11.813 5.955 21.205 1.00 94.12 98 ILE A O 1
ATOM 812 N N . LEU A 1 99 ? -11.621 4.371 19.624 1.00 92.38 99 LEU A N 1
ATOM 813 C CA . LEU A 1 99 ? -12.641 3.482 20.194 1.00 92.38 99 LEU A CA 1
ATOM 814 C C . LEU A 1 99 ? -12.254 2.976 21.589 1.00 92.38 99 LEU A C 1
ATOM 816 O O . LEU A 1 99 ? -13.089 2.981 22.492 1.00 92.38 99 LEU A O 1
ATOM 820 N N . ILE A 1 100 ? -11.003 2.551 21.775 1.00 93.12 100 ILE A N 1
ATOM 821 C CA . ILE A 1 100 ? -10.488 2.061 23.060 1.00 93.12 100 ILE A CA 1
ATOM 822 C C . ILE A 1 100 ? -10.505 3.180 24.103 1.00 93.12 100 ILE A C 1
ATOM 824 O O . ILE A 1 100 ? -11.005 2.978 25.207 1.00 93.12 100 ILE A O 1
ATOM 828 N N . GLU A 1 101 ? -10.008 4.369 23.762 1.00 93.19 101 GLU A N 1
ATOM 829 C CA . GLU A 1 101 ? -10.006 5.523 24.661 1.00 93.19 101 GLU A CA 1
ATOM 830 C C . GLU A 1 101 ? -11.420 5.933 25.068 1.00 93.19 101 GLU A C 1
ATOM 832 O O . GLU A 1 101 ? -11.680 6.180 26.248 1.00 93.19 101 GLU A O 1
ATOM 837 N N . HIS A 1 102 ? -12.344 5.986 24.107 1.00 91.50 102 HIS A N 1
ATOM 838 C CA . HIS A 1 102 ? -13.739 6.302 24.381 1.00 91.50 102 HIS A CA 1
ATOM 839 C C . HIS A 1 102 ? -14.382 5.243 25.285 1.00 91.50 102 HIS A C 1
ATOM 841 O O . HIS A 1 102 ? -15.004 5.588 26.289 1.00 91.50 102 HIS A O 1
ATOM 847 N N . LYS A 1 103 ? -14.156 3.955 25.001 1.00 90.56 103 LYS A N 1
ATOM 848 C CA . LYS A 1 103 ? -14.670 2.848 25.816 1.00 90.56 103 LYS A CA 1
ATOM 849 C C . LYS A 1 103 ? -14.115 2.868 27.242 1.00 90.56 103 LYS A C 1
ATOM 851 O O . LYS A 1 103 ? -14.870 2.668 28.187 1.00 90.56 103 LYS A O 1
ATOM 856 N N . ASN A 1 104 ? -12.831 3.175 27.416 1.00 92.38 104 ASN A N 1
ATOM 857 C CA . ASN A 1 104 ? -12.221 3.308 28.740 1.00 92.38 104 ASN A CA 1
ATOM 858 C C . ASN A 1 104 ? -12.828 4.470 29.538 1.00 92.38 104 ASN A C 1
ATOM 860 O O . ASN A 1 104 ? -13.116 4.311 30.721 1.00 92.38 104 ASN A O 1
ATOM 864 N N . LYS A 1 105 ? -13.066 5.624 28.900 1.00 91.88 105 LYS A N 1
ATOM 865 C CA . LYS A 1 105 ? -13.765 6.752 29.543 1.00 91.88 105 LYS A CA 1
ATOM 866 C C . LYS A 1 105 ? -15.177 6.357 29.969 1.00 91.88 105 LYS A C 1
ATOM 868 O O . LYS A 1 105 ? -15.562 6.619 31.102 1.00 91.88 105 LYS A O 1
ATOM 873 N N . HIS A 1 106 ? -15.899 5.662 29.096 1.00 92.56 106 HIS A N 1
ATOM 874 C CA . HIS A 1 106 ? -17.241 5.177 29.389 1.00 92.56 106 HIS A CA 1
ATOM 875 C C . HIS A 1 106 ? -17.265 4.182 30.564 1.00 92.56 106 HIS A C 1
ATOM 877 O O . HIS A 1 106 ? -18.132 4.263 31.430 1.00 92.56 106 HIS A O 1
ATOM 883 N N . PHE A 1 107 ? -16.274 3.290 30.668 1.00 92.75 107 PHE A N 1
ATOM 884 C CA . PHE A 1 107 ? -16.138 2.402 31.828 1.00 92.75 107 PHE A CA 1
ATOM 885 C C . PHE A 1 107 ? -15.928 3.164 33.139 1.00 92.75 107 PHE A C 1
ATOM 887 O O . PHE A 1 107 ? -16.589 2.849 34.125 1.00 92.75 107 PHE A O 1
ATOM 894 N N . ILE A 1 108 ? -15.091 4.205 33.142 1.00 94.44 108 ILE A N 1
ATOM 895 C CA . ILE A 1 108 ? -14.893 5.064 34.322 1.00 94.44 108 ILE A CA 1
ATOM 896 C C . ILE A 1 108 ? -16.212 5.744 34.730 1.00 94.44 108 ILE A C 1
ATOM 898 O O . ILE A 1 108 ? -16.517 5.872 35.918 1.00 94.44 108 ILE A O 1
ATOM 902 N N . GLU A 1 109 ? -17.021 6.174 33.762 1.00 93.25 109 GLU A N 1
ATOM 903 C CA . GLU A 1 109 ? -18.332 6.772 34.034 1.00 93.25 109 GLU A CA 1
ATOM 904 C C . GLU A 1 109 ? -19.326 5.759 34.615 1.00 93.25 109 GLU A C 1
ATOM 906 O O . GLU A 1 109 ? -20.006 6.076 35.594 1.00 93.25 109 GLU A O 1
ATOM 911 N N . ILE A 1 110 ? -19.372 4.534 34.082 1.00 93.81 110 ILE A N 1
ATOM 912 C CA . ILE A 1 110 ? -20.191 3.447 34.637 1.00 93.81 110 ILE A CA 1
ATOM 913 C C . ILE A 1 110 ? -19.760 3.122 36.070 1.00 93.81 110 ILE A C 1
ATOM 915 O O . ILE A 1 110 ? -20.613 3.038 36.952 1.00 93.81 110 ILE A O 1
ATOM 919 N N . GLU A 1 111 ? -18.459 2.986 36.338 1.00 95.69 111 GLU A N 1
ATOM 920 C CA . GLU A 1 111 ? -17.940 2.734 37.690 1.00 95.69 111 GLU A CA 1
ATOM 921 C C . GLU A 1 111 ? -18.369 3.829 38.675 1.00 95.69 111 GLU A C 1
ATOM 923 O O . GLU A 1 111 ? -18.772 3.541 39.808 1.00 95.69 111 GLU A O 1
ATOM 928 N N . LYS A 1 112 ? -18.352 5.092 38.236 1.00 96.00 112 LYS A N 1
ATOM 929 C CA . LYS A 1 112 ? -18.839 6.220 39.034 1.00 96.00 112 LYS A CA 1
ATOM 930 C C . LYS A 1 112 ? -20.342 6.114 39.309 1.00 96.00 112 LYS A C 1
ATOM 932 O O . LYS A 1 112 ? -20.741 6.274 40.463 1.00 96.00 112 LYS A O 1
ATOM 937 N N . LYS A 1 113 ? -21.165 5.820 38.295 1.00 95.25 113 LYS A N 1
ATOM 938 C CA . LYS A 1 113 ? -22.623 5.637 38.453 1.00 95.25 113 LYS A CA 1
ATOM 939 C C . LYS A 1 113 ? -22.943 4.453 39.384 1.00 95.25 113 LYS A C 1
ATOM 941 O O . LYS A 1 113 ? -23.794 4.578 40.261 1.00 95.25 113 LYS A O 1
ATOM 946 N N . LEU A 1 114 ? -22.219 3.336 39.272 1.00 96.56 114 LEU A N 1
ATOM 947 C CA . LEU A 1 114 ? -22.355 2.175 40.167 1.00 96.56 114 LEU A CA 1
ATOM 948 C C . LEU A 1 114 ? -21.956 2.498 41.612 1.00 96.56 114 LEU A C 1
ATOM 950 O O . LEU A 1 114 ? -22.618 2.060 42.555 1.00 96.56 114 LEU A O 1
ATOM 954 N N . SER A 1 115 ? -20.899 3.289 41.798 1.00 96.62 115 SER A N 1
ATOM 955 C CA . SER A 1 115 ? -20.477 3.749 43.125 1.00 96.62 115 SER A CA 1
ATOM 956 C C . SER A 1 115 ? -21.541 4.646 43.765 1.00 96.62 115 SER A C 1
ATOM 958 O O . SER A 1 115 ? -21.859 4.479 44.938 1.00 96.62 115 SER A O 1
ATOM 960 N N . GLN A 1 116 ? -22.156 5.543 42.988 1.00 95.69 116 GLN A N 1
ATOM 961 C CA . GLN A 1 116 ? -23.276 6.373 43.451 1.00 95.69 116 GLN A CA 1
ATOM 962 C C . GLN A 1 116 ? -24.494 5.528 43.843 1.00 95.69 116 GLN A C 1
ATOM 964 O O . GLN A 1 116 ? -25.049 5.731 44.919 1.00 95.69 116 GLN A O 1
ATOM 969 N N . LEU A 1 117 ? -24.864 4.541 43.019 1.00 95.25 117 LEU A N 1
ATOM 970 C CA . LEU A 1 117 ? -25.945 3.601 43.335 1.00 95.25 117 LEU A CA 1
ATOM 971 C C . LEU A 1 117 ? -25.649 2.808 44.618 1.00 95.25 117 LEU A C 1
ATOM 973 O O . LEU A 1 117 ? -26.547 2.549 45.416 1.00 95.25 117 LEU A O 1
ATOM 977 N N . THR A 1 118 ? -24.384 2.450 44.846 1.00 95.62 118 THR A N 1
ATOM 978 C CA . THR A 1 118 ? -23.949 1.755 46.066 1.00 95.62 118 THR A CA 1
ATOM 979 C C . THR A 1 118 ? -24.135 2.617 47.312 1.00 95.62 118 THR A C 1
ATOM 981 O O . THR A 1 118 ? -24.590 2.104 48.333 1.00 95.62 118 THR A O 1
ATOM 984 N N . GLU A 1 119 ? -23.807 3.909 47.254 1.00 94.38 119 GLU A N 1
ATOM 985 C CA . GLU A 1 119 ? -24.037 4.818 48.384 1.00 94.38 119 GLU A CA 1
ATOM 986 C C . GLU A 1 119 ? -25.535 5.030 48.640 1.00 94.38 119 GLU A C 1
ATOM 988 O O . GLU A 1 119 ? -25.972 4.872 49.777 1.00 94.38 119 GLU A O 1
ATOM 993 N N . GLN A 1 120 ? -26.346 5.219 47.591 1.00 90.69 120 GLN A N 1
ATOM 994 C CA . GLN A 1 120 ? -27.810 5.296 47.722 1.00 90.69 120 GLN A CA 1
ATOM 995 C C . GLN A 1 120 ? -28.402 4.039 48.381 1.00 90.69 120 GLN A C 1
ATOM 997 O O . GLN A 1 120 ? -29.240 4.127 49.276 1.00 90.69 120 GLN A O 1
ATOM 1002 N N . LEU A 1 121 ? -27.932 2.851 47.983 1.00 92.00 121 LEU A N 1
ATOM 1003 C CA . LEU A 1 121 ? -28.338 1.579 48.590 1.00 92.00 121 LEU A CA 1
ATOM 1004 C C . LEU A 1 121 ? -27.980 1.495 50.080 1.00 92.00 121 LEU A C 1
ATOM 1006 O O . LEU A 1 121 ? -28.718 0.876 50.850 1.00 92.00 121 LEU A O 1
ATOM 1010 N N . LYS A 1 122 ? -26.845 2.071 50.497 1.00 93.19 122 LYS A N 1
ATOM 1011 C CA . LYS A 1 122 ? -26.436 2.105 51.908 1.00 93.19 122 LYS A CA 1
ATOM 1012 C C . LYS A 1 122 ? -27.301 3.064 52.715 1.00 93.19 122 LYS A C 1
ATOM 1014 O O . LYS A 1 122 ? -27.743 2.663 53.787 1.00 93.19 122 LYS A O 1
ATOM 1019 N N . GLU A 1 123 ? -27.536 4.275 52.215 1.00 90.75 123 GLU A N 1
ATOM 1020 C CA . GLU A 1 123 ? -28.347 5.305 52.881 1.00 90.75 123 GLU A CA 1
ATOM 1021 C C . GLU A 1 123 ? -29.766 4.792 53.143 1.00 90.75 123 GLU A C 1
ATOM 1023 O O . GLU A 1 123 ? -30.182 4.670 54.294 1.00 90.75 123 GLU A O 1
ATOM 1028 N N . ILE A 1 124 ? -30.446 4.323 52.097 1.00 88.81 124 ILE A N 1
ATOM 1029 C CA . ILE A 1 124 ? -31.814 3.797 52.193 1.00 88.81 124 ILE A CA 1
ATOM 1030 C C . ILE A 1 124 ? -31.896 2.579 53.126 1.00 88.81 124 ILE A C 1
ATOM 1032 O O . ILE A 1 124 ? -32.869 2.395 53.859 1.00 88.81 124 ILE A O 1
ATOM 1036 N N . ARG A 1 125 ? -30.858 1.734 53.151 1.00 88.94 125 ARG A N 1
ATOM 1037 C CA . ARG A 1 125 ? -30.790 0.602 54.085 1.00 88.94 125 ARG A CA 1
ATOM 1038 C C . ARG A 1 125 ? -30.584 1.044 55.536 1.00 88.94 125 ARG A C 1
ATOM 1040 O O . ARG A 1 125 ? -31.075 0.361 56.430 1.00 88.94 125 ARG A O 1
ATOM 1047 N N . GLN A 1 126 ? -29.832 2.116 55.779 1.00 91.44 126 GLN A N 1
ATOM 1048 C CA . GLN A 1 126 ? -29.611 2.658 57.124 1.00 91.44 126 GLN A CA 1
ATOM 1049 C C . GLN A 1 126 ? -30.869 3.327 57.673 1.00 91.44 126 GLN A C 1
ATOM 1051 O O . GLN A 1 126 ? -31.202 3.124 58.839 1.00 91.44 126 GLN A O 1
ATOM 1056 N N . GLU A 1 127 ? -31.567 4.082 56.830 1.00 90.44 127 GLU A N 1
ATOM 1057 C CA . GLU A 1 127 ? -32.842 4.721 57.167 1.00 90.44 127 GLU A CA 1
ATOM 1058 C C . GLU A 1 127 ? -33.972 3.686 57.274 1.00 90.44 127 GLU A C 1
ATOM 1060 O O . GLU A 1 127 ? -34.917 3.870 58.035 1.00 90.44 127 GLU A O 1
ATOM 1065 N N . ASN A 1 128 ? -33.825 2.545 56.587 1.00 86.56 128 ASN A N 1
ATOM 1066 C CA . ASN A 1 128 ? -34.805 1.459 56.508 1.00 86.56 128 ASN A CA 1
ATOM 1067 C C . ASN A 1 128 ? -36.174 1.937 55.977 1.00 86.56 128 ASN A C 1
ATOM 1069 O O . ASN A 1 128 ? -37.215 1.352 56.283 1.00 86.56 128 ASN A O 1
ATOM 1073 N N . GLU A 1 129 ? -36.142 2.990 55.159 1.00 82.06 129 GLU A N 1
ATOM 1074 C CA . GLU A 1 129 ? -37.277 3.626 54.497 1.00 82.06 129 GLU A CA 1
ATOM 1075 C C . GLU A 1 129 ? -37.140 3.417 52.984 1.00 82.06 129 GLU A C 1
ATOM 1077 O O . GLU A 1 129 ? -36.549 4.221 52.274 1.00 82.06 129 GLU A O 1
ATOM 1082 N N . PHE A 1 130 ? -37.663 2.298 52.484 1.00 88.75 130 PHE A N 1
ATOM 1083 C CA . PHE A 1 130 ? -37.794 2.042 51.049 1.00 88.75 130 PHE A CA 1
ATOM 1084 C C . PHE A 1 130 ? -39.190 1.538 50.719 1.00 88.75 130 PHE A C 1
ATOM 1086 O O . PHE A 1 130 ? -39.816 0.826 51.507 1.00 88.75 130 PHE A O 1
ATOM 1093 N N . ASN A 1 131 ? -39.653 1.871 49.522 1.00 88.88 131 ASN A N 1
ATOM 1094 C CA . ASN A 1 131 ? -40.893 1.363 48.951 1.00 88.88 131 ASN A CA 1
ATOM 1095 C C . ASN A 1 131 ? -40.638 0.697 47.586 1.00 88.88 131 ASN A C 1
ATOM 1097 O O . ASN A 1 131 ? -39.510 0.598 47.097 1.00 88.88 131 ASN A O 1
ATOM 1101 N N . GLU A 1 132 ? -41.701 0.199 46.964 1.00 91.12 132 GLU A N 1
ATOM 1102 C CA . GLU A 1 132 ? -41.639 -0.485 45.676 1.00 91.12 132 GLU A CA 1
ATOM 1103 C C . GLU A 1 132 ? -41.108 0.410 44.546 1.00 91.12 132 GLU A C 1
ATOM 1105 O O . GLU A 1 132 ? -40.461 -0.098 43.631 1.00 91.12 132 GLU A O 1
ATOM 1110 N N . ILE A 1 133 ? -41.339 1.725 44.615 1.00 90.88 133 ILE A N 1
ATOM 1111 C CA . ILE A 1 133 ? -40.865 2.700 43.624 1.00 90.88 133 ILE A CA 1
ATOM 1112 C C . ILE A 1 133 ? -39.339 2.812 43.693 1.00 90.88 133 ILE A C 1
ATOM 1114 O O . ILE A 1 133 ? -38.682 2.725 42.656 1.00 90.88 133 ILE A O 1
ATOM 1118 N N . ASP A 1 134 ? -38.772 2.923 44.898 1.00 89.25 134 ASP A N 1
ATOM 1119 C CA . ASP A 1 134 ? -37.319 3.019 45.094 1.00 89.25 134 ASP A CA 1
ATOM 1120 C C . ASP A 1 134 ? -36.612 1.762 44.568 1.00 89.25 134 ASP A C 1
ATOM 1122 O O . ASP A 1 134 ? -35.630 1.835 43.823 1.00 89.25 134 ASP A O 1
ATOM 1126 N N . LEU A 1 135 ? -37.162 0.587 44.896 1.00 91.44 135 LEU A N 1
ATOM 1127 C CA . LEU A 1 135 ? -36.633 -0.695 44.435 1.00 91.44 135 LEU A CA 1
ATOM 1128 C C . LEU A 1 135 ? -36.697 -0.829 42.910 1.00 91.44 135 LEU A C 1
ATOM 1130 O O . LEU A 1 135 ? -35.748 -1.324 42.297 1.00 91.44 135 LEU A O 1
ATOM 1134 N N . GLU A 1 136 ? -37.795 -0.404 42.287 1.00 93.81 136 GLU A N 1
ATOM 1135 C CA . GLU A 1 136 ? -37.950 -0.483 40.836 1.00 93.81 136 GLU A CA 1
ATOM 1136 C C . GLU A 1 136 ? -37.027 0.498 40.105 1.00 93.81 136 GLU A C 1
ATOM 1138 O O . GLU A 1 136 ? -36.408 0.141 39.098 1.00 93.81 136 GLU A O 1
ATOM 1143 N N . GLN A 1 137 ? -36.840 1.703 40.647 1.00 92.56 137 GLN A N 1
ATOM 1144 C CA . GLN A 1 137 ? -35.906 2.685 40.104 1.00 92.56 137 GLN A CA 1
ATOM 1145 C C . GLN A 1 137 ? -34.455 2.186 40.168 1.00 92.56 137 GLN A C 1
ATOM 1147 O O . GLN A 1 137 ? -33.707 2.323 39.193 1.00 92.56 137 GLN A O 1
ATOM 1152 N N . MET A 1 138 ? -34.054 1.553 41.273 1.00 92.19 138 MET A N 1
ATOM 1153 C CA . MET A 1 138 ? -32.719 0.964 41.416 1.00 92.19 138 MET A CA 1
ATOM 1154 C C . MET A 1 138 ? -32.486 -0.198 40.447 1.00 92.19 138 MET A C 1
ATOM 1156 O O . MET A 1 138 ? -31.436 -0.257 39.806 1.00 92.19 138 MET A O 1
ATOM 1160 N N . LYS A 1 139 ? -33.466 -1.100 40.291 1.00 94.56 139 LYS A N 1
ATOM 1161 C CA . LYS A 1 139 ? -33.391 -2.191 39.303 1.00 94.56 139 LYS A CA 1
ATOM 1162 C C . LYS A 1 139 ? -33.267 -1.655 37.884 1.00 94.56 139 LYS A C 1
ATOM 1164 O O . LYS A 1 139 ? -32.417 -2.125 37.135 1.00 94.56 139 LYS A O 1
ATOM 1169 N N . THR A 1 140 ? -34.086 -0.662 37.539 1.00 94.75 140 THR A N 1
ATOM 1170 C CA . THR A 1 140 ? -34.070 -0.028 36.216 1.00 94.75 140 THR A CA 1
ATOM 1171 C C . THR A 1 140 ? -32.711 0.606 35.945 1.00 94.75 140 THR A C 1
ATOM 1173 O O . THR A 1 140 ? -32.109 0.345 34.911 1.00 94.75 140 THR A O 1
ATOM 1176 N N . THR A 1 141 ? -32.174 1.356 36.912 1.00 94.12 141 THR A N 1
ATOM 1177 C CA . THR A 1 141 ? -30.845 1.975 36.803 1.00 94.12 141 THR A CA 1
ATOM 1178 C C . THR A 1 141 ? -29.762 0.924 36.564 1.00 94.12 141 THR A C 1
ATOM 1180 O O . THR A 1 141 ? -28.927 1.083 35.679 1.00 94.12 141 THR A O 1
ATOM 1183 N N . LEU A 1 142 ? -29.788 -0.178 37.316 1.00 94.94 142 LEU A N 1
ATOM 1184 C CA . LEU A 1 142 ? -28.810 -1.254 37.175 1.00 94.94 142 LEU A CA 1
ATOM 1185 C C . LEU A 1 142 ? -28.921 -1.972 35.819 1.00 94.94 142 LEU A C 1
ATOM 1187 O O . LEU A 1 142 ? -27.895 -2.302 35.226 1.00 94.94 142 LEU A O 1
ATOM 1191 N N . ALA A 1 143 ? -30.139 -2.166 35.304 1.00 94.81 143 ALA A N 1
ATOM 1192 C CA . ALA A 1 143 ? -30.371 -2.722 33.972 1.00 94.81 143 ALA A CA 1
ATOM 1193 C C . ALA A 1 143 ? -29.840 -1.795 32.865 1.00 94.81 143 ALA A C 1
ATOM 1195 O O . ALA A 1 143 ? -29.105 -2.253 31.994 1.00 94.81 143 ALA A O 1
ATOM 1196 N N . THR A 1 144 ? -30.118 -0.489 32.943 1.00 93.12 144 THR A N 1
ATOM 1197 C CA . THR A 1 144 ? -29.590 0.499 31.989 1.00 93.12 144 THR A CA 1
ATOM 1198 C C . THR A 1 144 ? -28.063 0.526 31.990 1.00 93.12 144 THR A C 1
ATOM 1200 O O . THR A 1 144 ? -27.450 0.508 30.928 1.00 93.12 144 THR A O 1
ATOM 1203 N N . LEU A 1 145 ? -27.424 0.497 33.165 1.00 93.19 145 LEU A N 1
ATOM 1204 C CA . LEU A 1 145 ? -25.960 0.441 33.257 1.00 93.19 145 LEU A CA 1
ATOM 1205 C C . LEU A 1 145 ? -25.382 -0.838 32.635 1.00 93.19 145 LEU A C 1
ATOM 1207 O O . LEU A 1 145 ? -24.305 -0.795 32.043 1.00 93.19 145 LEU A O 1
ATOM 1211 N N . ALA A 1 146 ? -26.081 -1.969 32.758 1.00 92.31 146 ALA A N 1
ATOM 1212 C CA . ALA A 1 146 ? -25.670 -3.225 32.139 1.00 92.31 146 ALA A CA 1
ATOM 1213 C C . ALA A 1 146 ? -25.766 -3.175 30.604 1.00 92.31 146 ALA A C 1
ATOM 1215 O O . ALA A 1 146 ? -24.878 -3.688 29.925 1.00 92.31 14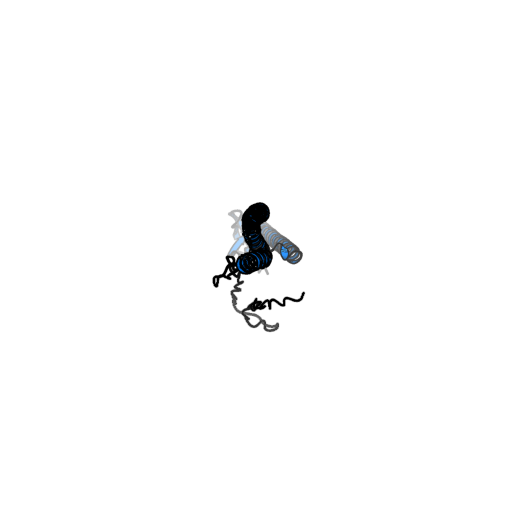6 ALA A O 1
ATOM 1216 N N . GLU A 1 147 ? -26.797 -2.527 30.056 1.00 91.25 147 GLU A N 1
ATOM 1217 C CA . GLU A 1 147 ? -26.928 -2.293 28.613 1.00 91.25 147 GLU A CA 1
ATOM 1218 C C . GLU A 1 147 ? -25.836 -1.345 28.093 1.00 91.25 147 GLU A C 1
ATOM 1220 O O . GLU A 1 147 ? -25.126 -1.681 27.139 1.00 91.25 147 GLU A O 1
ATOM 1225 N N . GLU A 1 148 ? -25.632 -0.209 28.770 1.00 89.81 148 GLU A N 1
ATOM 1226 C CA . GLU A 1 148 ? -24.585 0.773 28.456 1.00 89.81 148 GLU A CA 1
ATOM 1227 C C . GLU A 1 148 ? -23.185 0.122 28.455 1.00 89.81 148 GLU A C 1
ATOM 1229 O O . GLU A 1 148 ? -22.347 0.424 27.601 1.00 89.81 148 GLU A O 1
ATOM 1234 N N . LEU A 1 149 ? -22.918 -0.817 29.370 1.00 88.06 149 LEU A N 1
ATOM 1235 C CA . LEU A 1 149 ? -21.633 -1.521 29.459 1.00 88.06 149 LEU A CA 1
ATOM 1236 C C . LEU A 1 1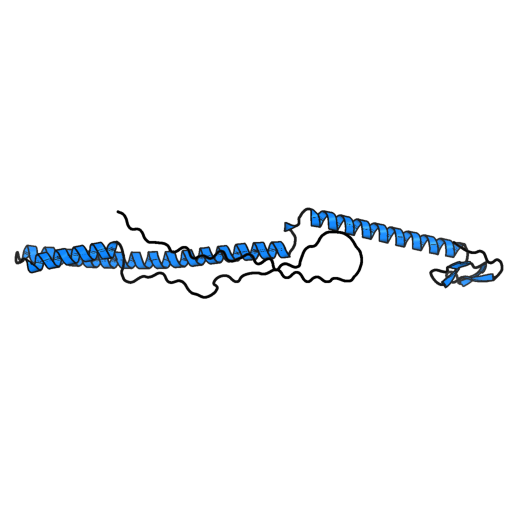49 ? -21.295 -2.316 28.187 1.00 88.06 149 LEU A C 1
ATOM 1238 O O . LEU A 1 149 ? -20.122 -2.410 27.804 1.00 88.06 149 LEU A O 1
ATOM 1242 N N . VAL A 1 150 ? -22.309 -2.898 27.542 1.00 85.50 150 VAL A N 1
ATOM 1243 C CA . VAL A 1 150 ? -22.146 -3.687 26.314 1.00 85.50 150 VAL A CA 1
ATOM 1244 C C . VAL A 1 150 ? -21.992 -2.767 25.110 1.00 85.50 150 VAL A C 1
ATOM 1246 O O . VAL A 1 150 ? -21.087 -2.973 24.293 1.00 85.50 150 VAL A O 1
ATOM 1249 N N . GLN A 1 151 ? -22.844 -1.746 25.011 1.00 80.38 151 GLN A N 1
ATOM 1250 C CA . GLN A 1 151 ? -22.860 -0.835 23.878 1.00 80.38 151 GLN A CA 1
ATOM 1251 C C . GLN A 1 151 ? -23.079 0.618 24.327 1.00 80.38 151 GLN A C 1
ATOM 1253 O O . GLN A 1 151 ? -24.204 0.989 24.662 1.00 80.38 151 GLN A O 1
ATOM 1258 N N . PRO A 1 152 ? -22.040 1.472 24.268 1.00 80.50 152 PRO A N 1
ATOM 1259 C CA . PRO A 1 152 ? -22.218 2.896 24.506 1.00 80.50 152 PRO A CA 1
ATOM 1260 C C . PRO A 1 152 ? -23.057 3.520 23.373 1.00 80.50 152 PRO A C 1
ATOM 1262 O O . PRO A 1 152 ? -22.785 3.249 22.197 1.00 80.50 152 PRO A O 1
ATOM 1265 N N . PRO A 1 153 ? -24.056 4.363 23.689 1.00 74.62 153 PRO A N 1
ATOM 1266 C CA . PRO A 1 153 ? -24.963 4.947 22.696 1.00 74.62 153 PRO A CA 1
ATOM 1267 C C . PRO A 1 153 ? -24.311 6.028 21.815 1.00 74.62 153 PRO A C 1
ATOM 1269 O O . PRO A 1 153 ? -24.832 6.353 20.748 1.00 74.62 153 PRO A O 1
ATOM 1272 N N . ASP A 1 154 ? -23.160 6.561 22.230 1.00 82.00 154 ASP A N 1
ATOM 1273 C CA . ASP A 1 154 ? -22.623 7.823 21.707 1.00 82.00 154 ASP A CA 1
ATOM 1274 C C . ASP A 1 154 ? -21.588 7.663 20.582 1.00 82.00 154 ASP A C 1
ATOM 1276 O O . ASP A 1 154 ? -21.042 8.656 20.093 1.00 82.00 154 ASP A O 1
ATOM 1280 N N . ILE A 1 155 ? -21.309 6.431 20.139 1.00 83.06 155 ILE A N 1
ATOM 1281 C CA . ILE A 1 155 ? -20.302 6.162 19.107 1.00 83.06 155 ILE A CA 1
ATOM 1282 C C . ILE A 1 155 ? -20.881 5.420 17.903 1.00 83.06 155 ILE A C 1
ATOM 1284 O O . ILE A 1 155 ? -21.579 4.415 18.020 1.00 83.06 155 ILE A O 1
ATOM 1288 N N . LYS A 1 156 ? -20.546 5.916 16.710 1.00 85.31 156 LYS A N 1
ATOM 1289 C CA . LYS A 1 156 ? -20.909 5.314 15.426 1.00 85.31 156 LYS A CA 1
ATOM 1290 C C . LYS A 1 156 ? -19.708 5.298 14.494 1.00 85.31 156 LYS A C 1
ATOM 1292 O O . LYS A 1 156 ? -18.857 6.183 14.546 1.00 85.31 156 LYS A O 1
ATOM 1297 N N . ILE A 1 157 ? -19.662 4.289 13.634 1.00 87.31 157 ILE A N 1
ATOM 1298 C CA . ILE A 1 157 ? -18.689 4.200 12.549 1.00 87.31 157 ILE A CA 1
ATOM 1299 C C . ILE A 1 157 ? -19.399 4.656 11.279 1.00 87.31 157 ILE A C 1
ATOM 1301 O O . ILE A 1 157 ? -20.436 4.103 10.915 1.00 87.31 157 ILE A O 1
ATOM 1305 N N . GLU A 1 158 ? -18.837 5.656 10.611 1.00 87.88 158 GLU A N 1
ATOM 1306 C CA . GLU A 1 158 ? -19.310 6.147 9.319 1.00 87.88 158 GLU A CA 1
ATOM 1307 C C . GLU A 1 158 ? -18.207 5.993 8.275 1.00 87.88 158 GLU A C 1
ATOM 1309 O O . GLU A 1 158 ? -17.019 5.990 8.599 1.00 87.88 158 GLU A O 1
ATOM 1314 N N . GLN A 1 159 ? -18.609 5.826 7.017 1.00 83.25 159 GLN A N 1
ATOM 1315 C CA . GLN A 1 159 ? -17.688 5.692 5.899 1.00 83.25 159 GLN A CA 1
ATOM 1316 C C . GLN A 1 159 ? -17.779 6.928 5.010 1.00 83.25 159 GLN A C 1
ATOM 1318 O O . GLN A 1 159 ? -18.850 7.255 4.494 1.00 83.25 159 GLN A O 1
ATOM 1323 N N . ASP A 1 160 ? -16.637 7.568 4.778 1.00 84.38 160 ASP A N 1
ATOM 1324 C CA . ASP A 1 160 ? -16.547 8.672 3.834 1.00 84.38 160 ASP A CA 1
ATOM 1325 C C . ASP A 1 160 ? -16.684 8.177 2.390 1.00 84.38 160 ASP A C 1
ATOM 1327 O O . ASP A 1 160 ? -16.136 7.148 1.992 1.00 84.38 160 ASP A O 1
ATOM 1331 N N . SER A 1 161 ? -17.416 8.943 1.578 1.00 80.62 161 SER A N 1
ATOM 1332 C CA . SER A 1 161 ? -17.651 8.627 0.161 1.00 80.62 161 SER A CA 1
ATOM 1333 C C . SER A 1 161 ? -16.496 9.045 -0.759 1.00 80.62 161 SER A C 1
ATOM 1335 O O . SER A 1 161 ? -16.562 8.841 -1.971 1.00 80.62 161 SER A O 1
ATOM 1337 N N . THR A 1 162 ? -15.456 9.682 -0.217 1.00 84.62 162 THR A N 1
ATOM 1338 C CA . THR A 1 162 ? -14.311 10.186 -0.982 1.00 84.62 162 THR A CA 1
ATOM 1339 C C . THR A 1 162 ? -13.221 9.122 -1.120 1.00 84.62 162 THR A C 1
ATOM 1341 O O . THR A 1 162 ? -13.056 8.241 -0.276 1.00 84.62 162 THR A O 1
ATOM 1344 N N . SER A 1 163 ? -12.457 9.183 -2.215 1.00 81.06 163 SER A N 1
ATOM 1345 C CA . SER A 1 163 ? -11.386 8.216 -2.475 1.00 81.06 163 SER A CA 1
ATOM 1346 C C . SER A 1 163 ? -10.245 8.373 -1.471 1.00 81.06 163 SER A C 1
ATOM 1348 O O . SER A 1 163 ? -9.426 9.283 -1.577 1.00 81.06 163 SER A O 1
ATOM 1350 N N . PHE A 1 164 ? -10.163 7.446 -0.519 1.00 88.50 164 PHE A N 1
ATOM 1351 C CA . PHE A 1 164 ? -9.089 7.399 0.472 1.00 88.50 164 PHE A CA 1
ATOM 1352 C C . PHE A 1 164 ? -7.730 7.008 -0.140 1.00 88.50 164 PHE A C 1
ATOM 1354 O O . PHE A 1 164 ? -6.689 7.556 0.240 1.00 88.50 164 PHE A O 1
ATOM 1361 N N . ILE A 1 165 ? -7.738 6.098 -1.119 1.00 91.44 165 ILE A N 1
ATOM 1362 C CA . ILE A 1 165 ? -6.565 5.690 -1.901 1.00 91.44 165 ILE A CA 1
ATOM 1363 C C . ILE A 1 165 ? -6.775 6.080 -3.363 1.00 91.44 165 ILE A C 1
ATOM 1365 O O . ILE A 1 165 ? -7.788 5.744 -3.978 1.00 91.44 165 ILE A O 1
ATOM 1369 N N . ASN A 1 166 ? -5.787 6.771 -3.929 1.00 89.25 166 ASN A N 1
ATOM 1370 C CA . ASN A 1 166 ? -5.795 7.157 -5.335 1.00 89.25 166 ASN A CA 1
ATOM 1371 C C . ASN A 1 166 ? -5.452 5.958 -6.214 1.00 89.25 166 ASN A C 1
ATOM 1373 O O . ASN A 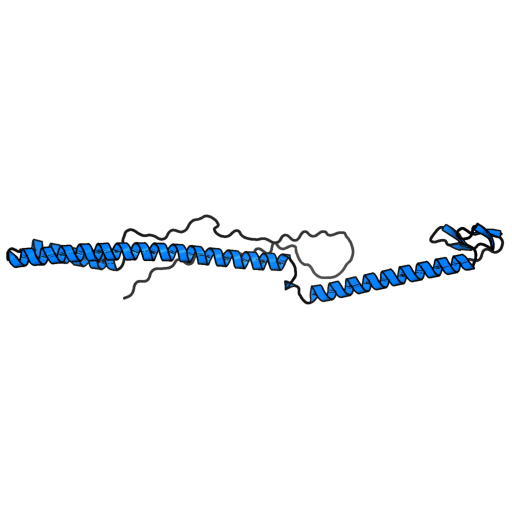1 166 ? -4.411 5.342 -6.023 1.00 89.25 166 ASN A O 1
ATOM 1377 N N . LYS A 1 167 ? -6.284 5.662 -7.211 1.00 90.00 167 LYS A N 1
ATOM 1378 C CA . LYS A 1 167 ? -6.032 4.589 -8.181 1.00 90.00 167 LYS A CA 1
ATOM 1379 C C . LYS A 1 167 ? -4.882 4.954 -9.128 1.00 90.00 167 LYS A C 1
ATOM 1381 O O . LYS A 1 167 ? -4.907 6.034 -9.715 1.00 90.00 167 LYS A O 1
ATOM 1386 N N . ILE A 1 168 ? -3.942 4.033 -9.361 1.00 91.12 168 ILE A N 1
ATOM 1387 C CA . ILE A 1 168 ? -2.955 4.173 -10.448 1.00 91.12 168 ILE A CA 1
ATOM 1388 C C . ILE A 1 168 ? -3.507 3.622 -11.759 1.00 91.12 168 ILE A C 1
ATOM 1390 O O . ILE A 1 168 ? -4.390 2.762 -11.785 1.00 91.12 168 ILE A O 1
ATOM 1394 N N . SER A 1 169 ? -3.002 4.121 -12.880 1.00 89.88 169 SER A N 1
ATOM 1395 C CA . SER A 1 169 ? -3.358 3.626 -14.209 1.00 89.88 169 SER A CA 1
ATOM 1396 C C . SER A 1 169 ? -2.141 3.661 -15.116 1.00 89.88 169 SER A C 1
ATOM 1398 O O . SER A 1 169 ? -1.360 4.608 -15.078 1.00 89.88 169 SER A O 1
ATOM 1400 N N . ILE A 1 170 ? -1.996 2.620 -15.932 1.00 88.44 170 ILE A N 1
ATOM 1401 C CA . ILE A 1 170 ? -0.919 2.506 -16.912 1.00 88.44 170 ILE A CA 1
ATOM 1402 C C . ILE A 1 170 ? -1.474 2.935 -18.268 1.00 88.44 170 ILE A C 1
ATOM 1404 O O . ILE A 1 170 ? -2.523 2.452 -18.699 1.00 88.44 170 ILE A O 1
ATOM 1408 N N . PHE A 1 171 ? -0.760 3.832 -18.942 1.00 86.44 171 PHE A N 1
ATOM 1409 C CA . PHE A 1 171 ? -1.078 4.274 -20.294 1.00 86.44 171 PHE A CA 1
ATOM 1410 C C . PHE A 1 171 ? -0.004 3.762 -21.245 1.00 86.44 171 PHE A C 1
ATOM 1412 O O . PHE A 1 171 ? 1.169 4.098 -21.103 1.00 86.44 171 PHE A O 1
ATOM 1419 N N . VAL A 1 172 ? -0.408 2.943 -22.212 1.00 87.81 172 VAL A N 1
ATOM 1420 C CA . VAL A 1 172 ? 0.481 2.448 -23.263 1.00 87.81 172 VAL A CA 1
ATOM 1421 C C . VAL A 1 172 ? 0.139 3.196 -24.543 1.00 87.81 172 VAL A C 1
ATOM 1423 O O . VAL A 1 172 ? -0.893 2.943 -25.161 1.00 87.81 172 VAL A O 1
ATOM 1426 N N . SER A 1 173 ? 0.991 4.145 -24.922 1.00 80.62 173 SER A N 1
ATOM 1427 C CA . SER A 1 173 ? 0.867 4.845 -26.199 1.00 80.62 173 SER A CA 1
ATOM 1428 C C . SER A 1 173 ? 1.483 3.985 -27.298 1.00 80.62 173 SER A C 1
ATOM 1430 O O . SER A 1 173 ? 2.690 3.751 -27.303 1.00 80.62 173 SER A O 1
ATOM 1432 N N . SER A 1 174 ? 0.672 3.511 -28.243 1.00 66.38 174 SER A N 1
ATOM 1433 C CA . SER A 1 174 ? 1.178 2.845 -29.442 1.00 66.38 174 SER A CA 1
ATOM 1434 C C . SER A 1 174 ? 1.789 3.885 -30.384 1.00 66.38 174 SER A C 1
ATOM 1436 O O . SER A 1 174 ? 1.074 4.543 -31.138 1.00 66.38 174 SER A O 1
ATOM 1438 N N . ALA A 1 175 ? 3.110 4.042 -30.359 1.00 50.38 175 ALA A N 1
ATOM 1439 C CA . ALA A 1 175 ? 3.829 4.693 -31.448 1.00 50.38 175 ALA A CA 1
ATOM 1440 C C . ALA A 1 175 ? 4.010 3.674 -32.585 1.00 50.38 175 ALA A C 1
ATOM 1442 O O . ALA A 1 175 ? 5.032 3.002 -32.675 1.00 50.38 175 ALA A O 1
ATOM 1443 N N . SER A 1 176 ? 2.988 3.504 -33.425 1.00 47.59 176 SER A N 1
ATOM 1444 C CA . SER A 1 176 ? 3.105 2.724 -34.659 1.00 47.59 176 SER A CA 1
ATOM 1445 C C . SER A 1 176 ? 3.669 3.616 -35.765 1.00 47.59 176 SER A C 1
ATOM 1447 O O . SER A 1 176 ? 2.930 4.354 -36.413 1.00 47.59 176 SER A O 1
ATOM 1449 N N . GLY A 1 177 ? 4.989 3.561 -35.951 1.00 41.47 177 GLY A N 1
ATOM 1450 C CA . GLY A 1 177 ? 5.614 3.836 -37.243 1.00 41.47 177 GLY A CA 1
ATOM 1451 C C . GLY A 1 177 ? 5.528 2.571 -38.098 1.00 41.47 177 GLY A C 1
ATOM 1452 O O . GLY A 1 177 ? 5.845 1.484 -37.621 1.00 41.47 177 GLY A O 1
ATOM 1453 N N . ASP A 1 178 ? 5.023 2.716 -39.317 1.00 42.44 178 ASP A N 1
ATOM 1454 C CA . ASP A 1 178 ? 4.627 1.640 -40.224 1.00 42.44 178 ASP A CA 1
ATOM 1455 C C . ASP A 1 178 ? 5.739 0.653 -40.655 1.00 42.44 178 ASP A C 1
ATOM 1457 O O . ASP A 1 178 ? 6.887 1.027 -40.884 1.00 42.44 178 ASP A O 1
ATOM 1461 N N . GLN A 1 179 ? 5.264 -0.574 -40.934 1.00 37.62 179 GLN A N 1
ATOM 1462 C CA . GLN A 1 179 ? 5.807 -1.688 -41.744 1.00 37.62 179 GLN A CA 1
ATOM 1463 C C . GLN A 1 179 ? 6.699 -2.748 -41.063 1.00 37.62 179 GLN A C 1
ATOM 1465 O O . GLN A 1 179 ? 7.914 -2.621 -41.005 1.00 37.62 179 GLN A O 1
ATOM 1470 N N . ALA A 1 180 ? 6.129 -3.910 -40.717 1.00 32.94 180 ALA A N 1
ATOM 1471 C CA . ALA A 1 180 ? 6.034 -5.098 -41.584 1.00 32.94 180 ALA A CA 1
ATOM 1472 C C . ALA A 1 180 ? 5.320 -6.250 -40.839 1.00 32.94 180 ALA A C 1
ATOM 1474 O O . ALA A 1 180 ? 5.091 -6.187 -39.637 1.00 32.94 180 ALA A O 1
ATOM 1475 N N . LYS A 1 181 ? 4.877 -7.242 -41.609 1.00 41.31 181 LYS A N 1
ATOM 1476 C CA . LYS A 1 181 ? 3.771 -8.172 -41.347 1.00 41.31 181 LYS A CA 1
ATOM 1477 C C . LYS A 1 181 ? 4.108 -9.309 -40.367 1.00 41.31 181 LYS A C 1
ATOM 1479 O O . LYS A 1 181 ? 5.263 -9.684 -40.214 1.00 41.31 181 LYS A O 1
ATOM 1484 N N . ASP A 1 182 ? 3.021 -9.872 -39.831 1.00 36.47 182 ASP A N 1
ATOM 1485 C CA . ASP A 1 182 ? 2.863 -11.175 -39.167 1.00 36.47 182 ASP A CA 1
ATOM 1486 C C . ASP A 1 182 ? 3.190 -11.272 -37.667 1.00 36.47 182 ASP A C 1
ATOM 1488 O O . ASP A 1 182 ? 4.295 -11.633 -37.279 1.00 36.47 182 ASP A O 1
ATOM 1492 N N . THR A 1 183 ? 2.180 -11.032 -36.812 1.00 31.34 183 THR A N 1
ATOM 1493 C CA . THR A 1 183 ? 1.745 -11.898 -35.677 1.00 31.34 183 THR A CA 1
ATOM 1494 C C . THR A 1 183 ? 0.578 -11.256 -34.887 1.00 31.34 183 THR A C 1
ATOM 1496 O O . THR A 1 183 ? 0.299 -10.071 -35.069 1.00 31.34 183 THR A O 1
ATOM 1499 N N . PRO A 1 184 ? -0.212 -12.033 -34.109 1.00 34.72 184 PRO A N 1
ATOM 1500 C CA . PRO A 1 184 ? -1.630 -11.748 -33.896 1.00 34.72 184 PRO A CA 1
ATOM 1501 C C . PRO A 1 184 ? -1.920 -10.670 -32.843 1.00 34.72 184 PRO A C 1
ATOM 1503 O O . PRO A 1 184 ? -1.568 -10.790 -31.676 1.00 34.72 184 PRO A O 1
ATOM 1506 N N . ASN A 1 185 ? -2.656 -9.658 -33.305 1.00 34.78 185 ASN A N 1
ATOM 1507 C CA . ASN A 1 185 ? -3.753 -8.947 -32.649 1.00 34.78 185 ASN A CA 1
ATOM 1508 C C . ASN A 1 185 ? -3.707 -8.856 -31.108 1.00 34.78 185 ASN A C 1
ATOM 1510 O O . ASN A 1 185 ? -4.400 -9.598 -30.412 1.00 34.78 185 ASN A O 1
ATOM 1514 N N . ILE A 1 186 ? -2.984 -7.866 -30.578 1.00 36.00 186 ILE A N 1
ATOM 1515 C CA . ILE A 1 186 ? -3.324 -7.289 -29.273 1.00 36.00 186 ILE A CA 1
ATOM 1516 C C . ILE A 1 186 ? -4.155 -6.043 -29.557 1.00 36.00 186 ILE A C 1
ATOM 1518 O O . ILE A 1 186 ? -3.635 -4.955 -29.801 1.00 36.00 186 ILE A O 1
ATOM 1522 N N . VAL A 1 187 ? -5.474 -6.238 -29.574 1.00 33.22 187 VAL A N 1
ATOM 1523 C CA . VAL A 1 187 ? -6.451 -5.150 -29.539 1.00 33.22 187 VAL A CA 1
ATOM 1524 C C . VAL A 1 187 ? -6.112 -4.282 -28.332 1.00 33.22 187 VAL A C 1
ATOM 1526 O O . VAL A 1 187 ? -6.019 -4.793 -27.215 1.00 33.22 187 VAL A O 1
ATOM 1529 N N . GLY A 1 188 ? -5.911 -2.984 -28.569 1.00 33.50 188 GLY A N 1
ATOM 1530 C CA . GLY A 1 188 ? -5.736 -1.966 -27.539 1.00 33.50 188 GLY A CA 1
ATOM 1531 C C . GLY A 1 188 ? -6.921 -1.977 -26.580 1.00 33.50 188 GLY A C 1
ATOM 1532 O O . GLY A 1 188 ? -7.932 -1.316 -26.796 1.00 33.50 188 GLY A O 1
ATOM 1533 N N . GLY A 1 189 ? -6.798 -2.782 -25.534 1.00 26.64 189 GLY A N 1
ATOM 1534 C CA . GLY A 1 189 ? -7.752 -2.889 -24.455 1.00 26.64 189 GLY A CA 1
ATOM 1535 C C . GLY A 1 189 ? -7.279 -2.025 -23.303 1.00 26.64 189 GLY A C 1
ATOM 1536 O O . GLY A 1 189 ? -6.188 -2.218 -22.770 1.00 26.64 189 GLY A O 1
ATOM 1537 N N . ARG A 1 190 ? -8.127 -1.093 -22.872 1.00 29.75 190 ARG A N 1
ATOM 1538 C CA . ARG A 1 190 ? -8.042 -0.524 -21.530 1.00 29.75 190 ARG A CA 1
ATOM 1539 C C . ARG A 1 190 ? -8.180 -1.697 -20.556 1.00 29.75 190 ARG A C 1
ATOM 1541 O O . ARG A 1 190 ? -9.301 -2.122 -20.294 1.00 29.75 190 ARG A O 1
ATOM 1548 N N . MET A 1 191 ? -7.078 -2.241 -20.035 1.00 33.38 191 MET A N 1
ATOM 1549 C CA . MET A 1 191 ? -7.149 -3.162 -18.898 1.00 33.38 191 MET A CA 1
ATOM 1550 C C . MET A 1 191 ? -7.549 -2.340 -17.679 1.00 33.38 191 MET A C 1
ATOM 1552 O O . MET A 1 191 ? -6.731 -1.842 -16.909 1.00 33.38 191 MET A O 1
ATOM 1556 N N . GLN A 1 192 ? -8.856 -2.129 -17.549 1.00 32.62 192 GLN A N 1
ATOM 1557 C CA . GLN A 1 192 ? -9.441 -1.744 -16.287 1.00 32.62 192 GLN A CA 1
ATOM 1558 C C . GLN A 1 192 ? -9.336 -2.970 -15.391 1.00 32.62 192 GLN A C 1
ATOM 1560 O O . GLN A 1 192 ? -10.035 -3.956 -15.607 1.00 32.62 192 GLN A O 1
ATOM 1565 N N . VAL A 1 193 ? -8.482 -2.906 -14.372 1.00 35.22 193 VAL A N 1
ATOM 1566 C CA . VAL A 1 193 ? -8.730 -3.702 -13.172 1.00 35.22 193 VAL A CA 1
ATOM 1567 C C . VAL A 1 193 ? -10.062 -3.181 -12.635 1.00 35.22 193 VAL A C 1
ATOM 1569 O O . VAL A 1 193 ? -10.165 -2.021 -12.202 1.00 35.22 193 VAL A O 1
ATOM 1572 N N . THR A 1 194 ? -11.107 -3.979 -12.852 1.00 29.00 194 THR A N 1
ATOM 1573 C CA . THR A 1 194 ? -12.468 -3.721 -12.395 1.00 29.00 194 THR A CA 1
ATOM 1574 C C . THR A 1 194 ? -12.460 -3.628 -10.880 1.00 29.00 194 THR A C 1
ATOM 1576 O O . THR A 1 194 ? -11.735 -4.367 -10.217 1.00 29.00 194 THR A O 1
ATOM 1579 N N . ASN A 1 195 ? -13.241 -2.682 -10.361 1.00 33.47 195 ASN A N 1
ATOM 1580 C CA . ASN A 1 195 ? -13.448 -2.471 -8.936 1.00 33.47 195 ASN A CA 1
ATOM 1581 C C . ASN A 1 195 ? -13.638 -3.806 -8.211 1.00 33.47 195 ASN A C 1
ATOM 1583 O O . ASN A 1 195 ? -14.521 -4.586 -8.566 1.00 33.47 195 ASN A O 1
ATOM 1587 N N . ILE A 1 196 ? -12.854 -4.021 -7.158 1.00 39.50 196 ILE A N 1
ATOM 1588 C CA . ILE A 1 196 ? -13.349 -4.804 -6.035 1.00 39.50 196 ILE A CA 1
ATOM 1589 C C . ILE A 1 196 ? -14.362 -3.875 -5.375 1.00 39.50 196 ILE A C 1
ATOM 1591 O O . ILE A 1 196 ? -14.004 -2.906 -4.710 1.00 39.50 196 ILE A O 1
ATOM 1595 N N . ASP A 1 197 ? -15.624 -4.093 -5.718 1.00 33.84 197 ASP A N 1
ATOM 1596 C CA . ASP A 1 197 ? -16.762 -3.439 -5.100 1.00 33.84 197 ASP A CA 1
ATOM 1597 C C . ASP A 1 197 ? -16.798 -3.906 -3.639 1.00 33.84 197 ASP A C 1
ATOM 1599 O O . ASP A 1 197 ? -17.248 -5.008 -3.321 1.00 33.84 197 ASP A O 1
ATOM 1603 N N . SER A 1 198 ? -16.214 -3.110 -2.744 1.00 39.53 198 SER A N 1
ATOM 1604 C CA . SER A 1 198 ? -16.217 -3.346 -1.299 1.00 39.53 198 SER A CA 1
ATOM 1605 C C . SER A 1 198 ? -17.589 -3.008 -0.715 1.00 39.53 198 SER A C 1
ATOM 1607 O O . SER A 1 198 ? -17.712 -2.189 0.189 1.00 39.53 198 SER A O 1
ATOM 1609 N N . THR A 1 199 ? -18.640 -3.633 -1.234 1.00 39.38 199 THR A N 1
ATOM 1610 C CA . THR A 1 199 ? -19.984 -3.615 -0.656 1.00 39.38 199 THR A CA 1
ATOM 1611 C C . THR A 1 199 ? -20.278 -4.961 -0.000 1.00 39.38 199 THR A C 1
ATOM 1613 O O . THR A 1 199 ? -21.277 -5.619 -0.276 1.00 39.38 199 THR A O 1
ATOM 1616 N N . GLN A 1 200 ? -19.426 -5.376 0.943 1.00 33.12 200 GLN A N 1
ATOM 1617 C CA . GLN A 1 200 ? -19.874 -6.313 1.971 1.00 33.12 200 GLN A CA 1
ATOM 1618 C C . GLN A 1 200 ? -20.548 -5.528 3.095 1.00 33.12 200 GLN A C 1
ATOM 1620 O O . GLN A 1 200 ? -19.904 -4.989 3.992 1.00 33.12 200 GLN A O 1
ATOM 1625 N N . LYS A 1 201 ? -21.884 -5.476 3.026 1.00 31.97 201 LYS A N 1
ATOM 1626 C CA . LYS A 1 201 ? -22.743 -5.225 4.186 1.00 31.97 201 LYS A CA 1
ATOM 1627 C C . LYS A 1 201 ? -22.380 -6.233 5.276 1.00 31.97 201 LYS A C 1
ATOM 1629 O O . LYS A 1 201 ? -22.692 -7.416 5.147 1.00 31.97 201 LYS A O 1
ATOM 1634 N N . TRP A 1 202 ? -21.772 -5.763 6.357 1.00 28.75 202 TRP A N 1
ATOM 1635 C CA . TRP A 1 202 ? -21.687 -6.532 7.591 1.00 28.75 202 TRP A CA 1
ATOM 1636 C C . TRP A 1 202 ? -23.071 -6.519 8.237 1.00 28.75 202 TRP A C 1
ATOM 1638 O O . TRP A 1 202 ? -23.517 -5.512 8.780 1.00 28.75 202 TRP A O 1
ATOM 1648 N N . ILE A 1 203 ? -23.785 -7.635 8.103 1.00 29.69 203 ILE A N 1
ATOM 1649 C CA . ILE A 1 203 ? -24.963 -7.930 8.913 1.00 29.69 203 ILE A CA 1
ATOM 1650 C C . ILE A 1 203 ? -24.434 -8.236 10.315 1.00 29.69 203 ILE A C 1
ATOM 1652 O O . ILE A 1 203 ? -23.782 -9.259 10.520 1.00 29.69 203 ILE A O 1
ATOM 1656 N N . THR A 1 204 ? -24.697 -7.353 11.274 1.00 36.78 204 THR A N 1
ATOM 1657 C CA . THR A 1 204 ? -24.576 -7.674 12.696 1.00 36.78 204 THR A CA 1
ATOM 1658 C C . THR A 1 204 ? -25.590 -8.770 13.015 1.00 36.78 204 THR A C 1
ATOM 1660 O O . THR A 1 204 ? -26.799 -8.545 13.005 1.00 36.78 204 THR A O 1
ATOM 1663 N N . LYS A 1 205 ? -25.104 -9.989 13.255 1.00 28.38 205 LYS A N 1
ATOM 1664 C CA . LYS A 1 205 ? -25.903 -11.064 13.840 1.00 28.38 205 LYS A CA 1
ATOM 1665 C C . LYS A 1 205 ? -25.408 -11.284 15.265 1.00 28.38 205 LYS A C 1
ATOM 1667 O O . LYS A 1 205 ? -24.359 -11.883 15.471 1.00 28.38 205 LYS A O 1
ATOM 1672 N N . ASN A 1 206 ? -26.166 -10.735 16.210 1.00 30.09 206 ASN A N 1
ATOM 1673 C CA . ASN A 1 206 ? -26.080 -11.045 17.631 1.00 30.09 206 ASN A CA 1
ATOM 1674 C C . ASN A 1 206 ? -26.799 -12.376 17.889 1.00 30.09 206 ASN A C 1
ATOM 1676 O O . ASN A 1 206 ? -28.014 -12.446 17.735 1.00 30.09 206 ASN A O 1
ATOM 1680 N N . GLU A 1 207 ? -26.040 -13.388 18.291 1.00 28.97 207 GLU A N 1
ATOM 1681 C CA . GLU A 1 207 ? -26.418 -14.546 19.120 1.00 28.97 207 GLU A CA 1
ATOM 1682 C C . GLU A 1 207 ? -25.106 -14.793 19.904 1.00 28.97 207 GLU A C 1
ATOM 1684 O O . GLU A 1 207 ? -24.065 -14.939 19.264 1.00 28.97 207 GLU A O 1
ATOM 1689 N N . TRP A 1 208 ? -24.973 -14.696 21.228 1.00 37.03 208 TRP A N 1
ATOM 1690 C CA . TRP A 1 208 ? -25.756 -15.159 22.376 1.00 37.03 208 TRP A CA 1
ATOM 1691 C C . TRP A 1 208 ? -25.523 -14.233 23.578 1.00 37.03 208 TRP A C 1
ATOM 1693 O O . TRP A 1 208 ? -24.410 -13.663 23.656 1.00 37.03 208 TRP A O 1
#

pLDDT: mean 79.83, std 22.19, range [26.64, 97.88]

Radius of gyration: 44.36 Å; chains: 1; bounding box: 93×30×123 Å

Secondary structure (DSSP, 8-state):
--------EEE-TTT--EEEEEEETTTTEEEEHHHHHHHHHHHHHHHHHHHHHHHHHHHHHHHHHHTGGGSHHHHHHHHHHHHHHHHHHHHHHHHHHHHHHHHHHHHHHHHHHHHHHHHHHHHHHHHT---HHHHHHHHHHHHHHHHHHH--TT------SS-SSPPP----------------------------------------